Protein 1JVB (pdb70)

Secondary structure (DSSP, 8-state):
-EEEE-SBTB--EEE--PPP---TT-EEEEEEEEEE-GGGT---SEETTEETTTTT---S-EE---EEEEEEEEE-TT--S--TT-EEE---EE--SSSHHHHTT-GGG-SS-EEBTTTB--SSBSEEEES-TT--B-SSS-HHHHGGGGTHHHHHHHHHHHTT--TT-EEEEETTTSTTT--HHHHHHHT--EEEEEESSHHHHHHHHHHT-SEEEETTTS-HHHHHHHHTTTS-EEEEEES---HHHHTTGGGGEEEEEEE---SS-------HHHHHHHT-EE----S--HHHHHH--TTTTTSS---EE--GGGHHHHHHHHHTT---SEEEE--

CATH classification: 3.90.180.10 (+1 more: 3.40.50.720)

B-factor: mean 32.71, std 9.78, range [16.87, 65.15]

Solvent-accessible surface area: 15271 Å² total

Foldseek 3Di:
DFFWLADQVDATHDDDDDQDDDAAQKFKFQFFKFWDDLQVLVSNQDRQNDRCCVRQVADDTAGAGQQTWGFTCDGHVNHDDDDGGFTGTFQQQAADQPDPCNVVQFGSVHPNTRGDRRRHHHDLDRMDMHNHPLGGTADQDHTHLRRVCSFLVLQLLQQLVVQVAALVFEEEEEQLQDPSNLVLLNCVLPHNHQYEYEDADPNSQVSSVVSPHNHYYHVNPDPVLVVLCVVVVNQFGQEYAYQAQAPVCLVPRVSRHGQQHEYEEYSDYDDRDDDPVVCVVRVYYYYYTHRGGSVSSVVSVCDSVVSGGGFEDEASVCSSVQSVCVVVVNDDHIYMHGD

Structure (mmCIF, N/CA/C/O backbone):
data_1JVB
#
_entry.id   1JVB
#
_cell.length_a   125.316
_cell.length_b   125.316
_cell.length_c   115.590
_cell.angle_alpha   90.00
_cell.angle_beta   90.00
_cell.angle_gamma   90.00
#
_symmetry.space_group_name_H-M   'I 41 2 2'
#
loop_
_entity.id
_entity.type
_entity.pdbx_description
1 polymer 'NAD(H)-DEPENDENT ALCOHOL DEHYDROGENASE'
2 non-polymer 'ZINC ION'
3 water water
#
loop_
_atom_site.group_PDB
_atom_site.id
_atom_site.type_symbol
_atom_site.label_atom_id
_atom_site.label_alt_id
_atom_site.label_comp_id
_atom_site.label_asym_id
_atom_site.label_entity_id
_atom_site.label_seq_id
_atom_site.pdbx_PDB_ins_code
_atom_site.Cartn_x
_atom_site.Cartn_y
_atom_site.Cartn_z
_atom_site.occupancy
_atom_site.B_iso_or_equiv
_atom_site.auth_seq_id
_atom_site.auth_comp_id
_atom_site.auth_asym_id
_atom_site.auth_atom_id
_atom_site.pdbx_PDB_model_num
ATOM 9 N N . ARG A 1 2 ? -39.562 -17.343 20.574 1.00 31.34 2 ARG A N 1
ATOM 10 C CA . ARG A 1 2 ? -39.888 -15.917 20.647 1.00 33.02 2 ARG A CA 1
ATOM 11 C C . ARG A 1 2 ? -38.973 -15.118 19.700 1.00 33.65 2 ARG A C 1
ATOM 12 O O . ARG A 1 2 ? -37.780 -15.429 19.586 1.00 33.15 2 ARG A O 1
ATOM 20 N N . ALA A 1 3 ? -39.518 -14.086 19.051 1.00 33.21 3 ALA A N 1
ATOM 21 C CA . ALA A 1 3 ? -38.755 -13.211 18.137 1.00 32.27 3 ALA A CA 1
ATOM 22 C C . ALA A 1 3 ? -39.424 -11.831 18.140 1.00 32.81 3 ALA A C 1
ATOM 23 O O . ALA A 1 3 ? -40.643 -11.753 18.008 1.00 34.35 3 ALA A O 1
ATOM 25 N N . VAL A 1 4 ? -38.645 -10.764 18.271 1.00 30.83 4 VAL A N 1
ATOM 26 C CA . VAL A 1 4 ? -39.199 -9.424 18.277 1.00 32.55 4 VAL A CA 1
ATOM 27 C C . VAL A 1 4 ? -38.886 -8.925 16.860 1.00 33.40 4 VAL A C 1
ATOM 28 O O . VAL A 1 4 ? -37.731 -8.915 16.421 1.00 30.60 4 VAL A O 1
ATOM 32 N N . ARG A 1 5 ? -39.937 -8.515 16.157 1.00 32.51 5 ARG A N 1
ATOM 33 C CA . ARG A 1 5 ? -39.802 -8.156 14.768 1.00 33.24 5 ARG A CA 1
ATOM 34 C C . ARG A 1 5 ? -40.475 -6.868 14.344 1.00 35.01 5 ARG A C 1
ATOM 35 O O . ARG A 1 5 ? -41.416 -6.389 14.993 1.00 33.09 5 ARG A O 1
ATOM 43 N N . LEU A 1 6 ? -39.978 -6.337 13.232 1.00 34.96 6 LEU A N 1
ATOM 44 C CA . LEU A 1 6 ? -40.566 -5.165 12.587 1.00 36.96 6 LEU A CA 1
ATOM 45 C C . LEU A 1 6 ? -41.700 -5.785 11.747 1.00 38.93 6 LEU A C 1
ATOM 46 O O . LEU A 1 6 ? -41.470 -6.601 10.837 1.00 38.59 6 LEU A O 1
ATOM 51 N N . VAL A 1 7 ? -42.935 -5.441 12.087 1.00 39.84 7 VAL A N 1
ATOM 52 C CA . VAL A 1 7 ? -44.083 -5.998 11.407 1.00 42.01 7 VAL A CA 1
ATOM 53 C C . VAL A 1 7 ? -44.759 -4.923 10.553 1.00 43.93 7 VAL A C 1
ATOM 54 O O . VAL A 1 7 ? -45.365 -5.224 9.522 1.00 43.38 7 VAL A O 1
ATOM 58 N N . GLU A 1 8 ? -44.655 -3.675 10.991 1.00 46.02 8 GLU A N 1
ATOM 59 C CA . GLU A 1 8 ? -45.248 -2.562 10.248 1.00 49.31 8 GLU A CA 1
ATOM 60 C C . GLU A 1 8 ? -44.513 -1.286 10.626 1.00 49.64 8 GLU A C 1
ATOM 61 O O . GLU A 1 8 ? -44.395 -0.973 11.805 1.00 50.02 8 GLU A O 1
ATOM 67 N N . ILE A 1 9 ? -43.984 -0.575 9.633 1.00 50.21 9 ILE A N 1
ATOM 68 C CA . ILE A 1 9 ? -43.269 0.678 9.898 1.00 52.02 9 ILE A CA 1
ATOM 69 C C . ILE A 1 9 ? -44.360 1.654 10.400 1.00 53.35 9 ILE A C 1
ATOM 70 O O . ILE A 1 9 ? -45.403 1.831 9.754 1.00 53.95 9 ILE A O 1
ATOM 75 N N . GLY A 1 10 ? -44.124 2.244 11.567 1.00 53.90 10 GLY A N 1
ATOM 76 C CA . GLY A 1 10 ? -45.099 3.133 12.177 1.00 54.56 10 GLY A CA 1
ATOM 77 C C . GLY A 1 10 ? -45.663 2.505 13.450 1.00 54.35 10 GLY A C 1
ATOM 78 O O . GLY A 1 10 ? -46.420 3.137 14.211 1.00 54.93 10 GLY A O 1
ATOM 79 N N . LYS A 1 11 ? -45.310 1.248 13.693 1.00 52.67 11 LYS A N 1
ATOM 80 C CA . LYS A 1 11 ? -45.785 0.579 14.886 1.00 51.16 11 LYS A CA 1
ATOM 81 C C . LYS A 1 11 ? -44.577 0.127 15.707 1.00 50.10 11 LYS A C 1
ATOM 82 O O . LYS A 1 11 ? -43.432 0.125 15.224 1.00 50.80 11 LYS A O 1
ATOM 84 N N . PRO A 1 12 ? -44.792 -0.203 16.981 1.00 48.18 12 PRO A N 1
ATOM 85 C CA . PRO A 1 12 ? -43.572 -0.633 17.675 1.00 45.71 12 PRO A CA 1
ATOM 86 C C . PRO A 1 12 ? -43.231 -2.070 17.230 1.00 42.79 12 PRO A C 1
ATOM 87 O O . PRO A 1 12 ? -44.022 -2.698 16.514 1.00 41.60 12 PRO A O 1
ATOM 91 N N . LEU A 1 13 ? -42.058 -2.569 17.622 1.00 40.13 13 LEU A N 1
ATOM 92 C CA . LEU A 1 13 ? -41.658 -3.938 17.281 1.00 38.46 13 LEU A CA 1
ATOM 93 C C . LEU A 1 13 ? -42.643 -4.898 17.949 1.00 39.20 13 LEU A C 1
ATOM 94 O O . LEU A 1 13 ? -43.125 -4.632 19.053 1.00 38.66 13 LEU A O 1
ATOM 99 N N . SER A 1 14 ? -42.935 -6.004 17.279 1.00 38.45 14 SER A N 1
ATOM 100 C CA . SER A 1 14 ? -43.870 -6.996 17.777 1.00 40.48 14 SER A CA 1
ATOM 101 C C . SER A 1 14 ? -43.256 -8.355 18.126 1.00 40.94 14 SER A C 1
ATOM 102 O O . SER A 1 14 ? -42.499 -8.954 17.333 1.00 40.09 14 SER A O 1
ATOM 105 N N . LEU A 1 15 ? -43.625 -8.856 19.300 1.00 41.27 15 LEU A N 1
ATOM 106 C CA . LEU A 1 15 ? -43.161 -10.162 19.770 1.00 41.47 15 LEU A CA 1
ATOM 107 C C . LEU A 1 15 ? -44.022 -11.216 19.087 1.00 42.12 15 LEU A C 1
ATOM 108 O O . LEU A 1 15 ? -45.250 -11.143 19.151 1.00 42.66 15 LEU A O 1
ATOM 113 N N . GLN A 1 16 ? -43.396 -12.174 18.410 1.00 40.62 16 GLN A N 1
ATOM 114 C CA . GLN A 1 16 ? -44.119 -13.230 17.723 1.00 40.01 16 GLN A CA 1
ATOM 115 C C . GLN A 1 16 ? -43.555 -14.574 18.195 1.00 40.45 16 GLN A C 1
ATOM 116 O O . GLN A 1 16 ? -42.462 -14.633 18.752 1.00 39.61 16 GLN A O 1
ATOM 122 N N . GLU A 1 17 ? -44.312 -15.637 17.963 1.00 39.81 17 GLU A N 1
ATOM 123 C CA . GLU A 1 17 ? -43.905 -16.989 18.302 1.00 40.36 17 GLU A CA 1
ATOM 124 C C . GLU A 1 17 ? -43.777 -17.628 16.936 1.00 39.80 17 GLU A C 1
ATOM 125 O O . GLU A 1 17 ? -44.776 -17.816 16.254 1.00 40.41 17 GLU A O 1
ATOM 131 N N . ILE A 1 18 ? -42.553 -17.944 16.518 1.00 38.00 18 ILE A N 1
ATOM 132 C CA . ILE A 1 18 ? -42.341 -18.532 15.211 1.00 36.03 18 ILE A CA 1
ATOM 133 C C . ILE A 1 18 ? -41.487 -19.791 15.261 1.00 35.83 18 ILE A C 1
ATOM 134 O O . ILE A 1 18 ? -40.876 -20.098 16.271 1.00 35.67 18 ILE A O 1
ATOM 139 N N . GLY A 1 19 ? -41.434 -20.514 14.162 1.00 35.04 19 GLY A N 1
ATOM 140 C CA . GLY A 1 19 ? -40.657 -21.744 14.158 1.00 36.11 19 GLY A CA 1
ATOM 141 C C . GLY A 1 19 ? -39.148 -21.539 14.243 1.00 35.69 19 GLY A C 1
ATOM 142 O O . GLY A 1 19 ? -38.620 -20.486 13.846 1.00 35.16 19 GLY A O 1
ATOM 143 N N . VAL A 1 20 ? -38.450 -22.531 14.785 1.00 34.65 20 VAL A N 1
ATOM 144 C CA . VAL A 1 20 ? -36.999 -22.448 14.873 1.00 33.25 20 VAL A CA 1
ATOM 145 C C . VAL A 1 20 ? -36.485 -22.963 13.525 1.00 32.29 20 VAL A C 1
ATOM 146 O O . VAL A 1 20 ? -36.856 -24.033 13.071 1.00 30.32 20 VAL A O 1
ATOM 150 N N . PRO A 1 21 ? -35.654 -22.169 12.838 1.00 31.35 21 PRO A N 1
ATOM 151 C CA . PRO A 1 21 ? -35.113 -22.599 11.552 1.00 31.35 21 PRO A CA 1
ATOM 152 C C . PRO A 1 21 ? -34.207 -23.828 11.715 1.00 31.08 21 PRO A C 1
ATOM 153 O O . PRO A 1 21 ? -33.608 -24.021 12.774 1.00 30.63 21 PRO A O 1
ATOM 157 N N . LYS A 1 22 ? -34.102 -24.623 10.661 1.00 29.51 22 LYS A N 1
ATOM 158 C CA . LYS A 1 22 ? -33.242 -25.804 10.649 1.00 30.91 22 LYS A CA 1
ATOM 159 C C . LYS A 1 22 ? -32.092 -25.493 9.694 1.00 28.24 22 LYS A C 1
ATOM 160 O O . LYS A 1 22 ? -32.318 -25.351 8.485 1.00 26.81 22 LYS A O 1
ATOM 166 N N . PRO A 1 23 ? -30.848 -25.446 10.203 1.00 25.08 23 PRO A N 1
ATOM 167 C CA . PRO A 1 23 ? -29.751 -25.120 9.283 1.00 23.72 23 PRO A CA 1
ATOM 168 C C . PRO A 1 23 ? -29.395 -26.196 8.296 1.00 25.50 23 PRO A C 1
ATOM 169 O O . PRO A 1 23 ? -29.434 -27.372 8.613 1.00 24.84 23 PRO A O 1
ATOM 173 N N . LYS A 1 24 ? -29.051 -25.814 7.081 1.00 24.67 24 LYS A N 1
ATOM 174 C CA . LYS A 1 24 ? -28.632 -26.790 6.081 1.00 27.55 24 LYS A CA 1
ATOM 175 C C . LYS A 1 24 ? -27.306 -26.329 5.446 1.00 26.07 24 LYS A C 1
ATOM 176 O O . LYS A 1 24 ? -26.967 -25.140 5.488 1.00 23.80 24 LYS A O 1
ATOM 182 N N . GLY A 1 25 ? -26.536 -27.263 4.905 1.00 25.39 25 GLY A N 1
ATOM 183 C CA . GLY A 1 25 ? -25.291 -26.887 4.231 1.00 23.09 25 GLY A CA 1
ATOM 184 C C . GLY A 1 25 ? -24.311 -26.197 5.137 1.00 23.47 25 GLY A C 1
ATOM 185 O O . GLY A 1 25 ? -23.977 -26.733 6.202 1.00 20.34 25 GLY A O 1
ATOM 186 N N . PRO A 1 26 ? -23.837 -24.978 4.769 1.00 21.06 26 PRO A N 1
ATOM 187 C CA . PRO A 1 26 ? -22.876 -24.264 5.608 1.00 21.96 26 PRO A CA 1
ATOM 188 C C . PRO A 1 26 ? -23.521 -23.392 6.706 1.00 21.50 26 PRO A C 1
ATOM 189 O O . PRO A 1 26 ? -22.810 -22.694 7.445 1.00 21.81 26 PRO A O 1
ATOM 193 N N . GLN A 1 27 ? -24.841 -23.407 6.796 1.00 20.97 27 GLN A N 1
ATOM 194 C CA . GLN A 1 27 ? -25.503 -22.599 7.812 1.00 21.17 27 GLN A CA 1
ATOM 195 C C . GLN A 1 27 ? -25.275 -23.101 9.228 1.00 21.43 27 GLN A C 1
ATOM 196 O O . GLN A 1 27 ? -25.033 -24.301 9.453 1.00 21.61 27 GLN A O 1
ATOM 202 N N . VAL A 1 28 ? -25.387 -22.176 10.187 1.00 20.80 28 VAL A N 1
ATOM 203 C CA . VAL A 1 28 ? -25.247 -22.523 11.602 1.00 19.36 28 VAL A CA 1
ATOM 204 C C . VAL A 1 28 ? -26.438 -21.907 12.354 1.00 21.17 28 VAL A C 1
ATOM 205 O O . VAL A 1 28 ? -26.825 -20.764 12.090 1.00 21.47 28 VAL A O 1
ATOM 209 N N . LEU A 1 29 ? -27.034 -22.676 13.273 1.00 19.98 29 LEU A N 1
ATOM 210 C CA . LEU A 1 29 ? -28.120 -22.136 14.118 1.00 19.87 29 LEU A CA 1
ATOM 211 C C . LEU A 1 29 ? -27.476 -21.782 15.450 1.00 19.05 29 LEU A C 1
ATOM 212 O O . LEU A 1 29 ? -26.824 -22.632 16.099 1.00 20.14 29 LEU A O 1
ATOM 217 N N . ILE A 1 30 ? -27.627 -20.536 15.868 1.00 19.09 30 ILE A N 1
ATOM 218 C CA . ILE A 1 30 ? -27.083 -20.060 17.097 1.00 19.77 30 ILE A CA 1
ATOM 219 C C . ILE A 1 30 ? -28.175 -19.796 18.126 1.00 21.10 30 ILE A C 1
ATOM 220 O O . ILE A 1 30 ? -29.221 -19.195 17.817 1.00 21.24 30 ILE A O 1
ATOM 225 N N . LYS A 1 31 ? -27.906 -20.225 19.352 1.00 20.99 31 LYS A N 1
ATOM 226 C CA . LYS A 1 31 ? -28.806 -19.949 20.475 1.00 22.52 31 LYS A CA 1
ATOM 227 C C . LYS A 1 31 ? -28.259 -18.626 21.025 1.00 21.44 31 LYS A C 1
ATOM 228 O O . LYS A 1 31 ? -27.160 -18.556 21.603 1.00 22.63 31 LYS A O 1
ATOM 234 N N . VAL A 1 32 ? -29.040 -17.575 20.840 1.00 20.43 32 VAL A N 1
ATOM 235 C CA . VAL A 1 32 ? -28.622 -16.249 21.228 1.00 22.23 32 VAL A CA 1
ATOM 236 C C . VAL A 1 32 ? -28.361 -16.041 22.706 1.00 24.37 32 VAL A C 1
ATOM 237 O O . VAL A 1 32 ? -29.222 -16.333 23.536 1.00 24.43 32 VAL A O 1
ATOM 241 N N . GLU A 1 33 ? -27.168 -15.550 23.043 1.00 24.11 33 GLU A N 1
ATOM 242 C CA . GLU A 1 33 ? -26.870 -15.257 24.425 1.00 25.59 33 GLU A CA 1
ATOM 243 C C . GLU A 1 33 ? -26.721 -13.755 24.632 1.00 26.34 33 GLU A C 1
ATOM 244 O O . GLU A 1 33 ? -26.645 -13.272 25.765 1.00 26.82 33 GLU A O 1
ATOM 250 N N . ALA A 1 34 ? -26.613 -13.003 23.543 1.00 26.04 34 ALA A N 1
ATOM 251 C CA . ALA A 1 34 ? -26.490 -11.555 23.675 1.00 25.58 34 ALA A CA 1
ATOM 252 C C . ALA A 1 34 ? -26.859 -10.950 22.349 1.00 26.18 34 ALA A C 1
ATOM 253 O O . ALA A 1 34 ? -26.378 -11.413 21.295 1.00 24.63 34 ALA A O 1
ATOM 255 N N . ALA A 1 35 ? -27.770 -9.987 22.389 1.00 25.05 35 ALA A N 1
ATOM 256 C CA . ALA A 1 35 ? -28.224 -9.289 21.206 1.00 25.01 35 ALA A CA 1
ATOM 257 C C . ALA A 1 35 ? -28.072 -7.813 21.511 1.00 27.59 35 ALA A C 1
ATOM 258 O O . ALA A 1 35 ? -28.884 -7.210 22.257 1.00 27.33 35 ALA A O 1
ATOM 260 N N . GLY A 1 36 ? -27.009 -7.213 20.961 1.00 24.58 36 GLY A N 1
ATOM 261 C CA . GLY A 1 36 ? -26.782 -5.801 21.205 1.00 26.77 36 GLY A CA 1
ATOM 262 C C . GLY A 1 36 ? -27.835 -4.924 20.544 1.00 26.91 36 GLY A C 1
ATOM 263 O O . GLY A 1 36 ? -28.423 -5.263 19.486 1.00 26.51 36 GLY A O 1
ATOM 264 N N . VAL A 1 37 ? -28.101 -3.772 21.169 1.00 26.92 37 VAL A N 1
ATOM 265 C CA . VAL A 1 37 ? -29.051 -2.789 20.619 1.00 27.80 37 VAL A CA 1
ATOM 266 C C . VAL A 1 37 ? -28.276 -1.448 20.415 1.00 27.25 37 VAL A C 1
ATOM 267 O O . VAL A 1 37 ? -27.656 -0.972 21.338 1.00 27.74 37 VAL A O 1
ATOM 271 N N . CYS A 1 38 ? -28.247 -0.867 19.210 1.00 27.54 38 CYS A N 1
ATOM 272 C CA . CYS A 1 38 ? -27.539 0.424 19.019 1.00 28.10 38 CYS A CA 1
ATOM 273 C C . CYS A 1 38 ? -28.418 1.462 18.299 1.00 28.36 38 CYS A C 1
ATOM 274 O O . CYS A 1 38 ? -29.551 1.168 17.956 1.00 28.98 38 CYS A O 1
ATOM 277 N N . HIS A 1 39 ? -27.918 2.683 18.126 1.00 30.31 39 HIS A N 1
ATOM 278 C CA . HIS A 1 39 ? -28.708 3.747 17.485 1.00 33.77 39 HIS A CA 1
ATOM 279 C C . HIS A 1 39 ? -29.242 3.335 16.107 1.00 32.97 39 HIS A C 1
ATOM 280 O O . HIS A 1 39 ? -30.279 3.825 15.642 1.00 34.10 39 HIS A O 1
ATOM 287 N N . SER A 1 40 ? -28.553 2.407 15.445 1.00 32.11 40 SER A N 1
ATOM 288 C CA . SER A 1 40 ? -29.046 1.952 14.144 1.00 30.89 40 SER A CA 1
ATOM 289 C C . SER A 1 40 ? -30.425 1.333 14.321 1.00 31.02 40 SER A C 1
ATOM 290 O O . SER A 1 40 ? -31.241 1.333 13.387 1.00 29.62 40 SER A O 1
ATOM 293 N N . ASP A 1 41 ? -30.727 0.785 15.503 1.00 28.95 41 ASP A N 1
ATOM 294 C CA . ASP A 1 41 ? -32.035 0.194 15.624 1.00 28.02 41 ASP A CA 1
ATOM 295 C C . ASP A 1 41 ? -33.168 1.197 15.784 1.00 28.63 41 ASP A C 1
ATOM 296 O O . ASP A 1 41 ? -34.336 0.862 15.556 1.00 26.59 41 ASP A O 1
ATOM 301 N N . VAL A 1 42 ? -32.823 2.405 16.188 1.00 30.12 42 VAL A N 1
ATOM 302 C CA . VAL A 1 42 ? -33.851 3.456 16.288 1.00 32.51 42 VAL A CA 1
ATOM 303 C C . VAL A 1 42 ? -34.376 3.636 14.840 1.00 33.53 42 VAL A C 1
ATOM 304 O O . VAL A 1 42 ? -35.574 3.712 14.604 1.00 34.24 42 VAL A O 1
ATOM 308 N N . HIS A 1 43 ? -33.471 3.658 13.871 1.00 35.36 43 HIS A N 1
ATOM 309 C CA . HIS A 1 43 ? -33.882 3.778 12.447 1.00 38.23 43 HIS A CA 1
ATOM 310 C C . HIS A 1 43 ? -34.498 2.500 11.843 1.00 39.16 43 HIS A C 1
ATOM 311 O O . HIS A 1 43 ? -35.437 2.566 11.020 1.00 38.87 43 HIS A O 1
ATOM 328 N N . ARG A 1 45 ? -36.418 0.543 13.285 1.00 40.47 45 ARG A N 1
ATOM 329 C CA . ARG A 1 45 ? -37.817 0.488 13.716 1.00 41.32 45 ARG A CA 1
ATOM 330 C C . ARG A 1 45 ? -38.695 1.281 12.751 1.00 43.30 45 ARG A C 1
ATOM 331 O O . ARG A 1 45 ? -39.899 1.018 12.617 1.00 41.48 45 ARG A O 1
ATOM 339 N N . GLN A 1 46 ? -38.050 2.247 12.085 1.00 45.01 46 GLN A N 1
ATOM 340 C CA . GLN A 1 46 ? -38.677 3.100 11.078 1.00 46.80 46 GLN A CA 1
ATOM 341 C C . GLN A 1 46 ? -38.464 2.516 9.653 1.00 47.12 46 GLN A C 1
ATOM 342 O O . GLN A 1 46 ? -38.843 3.145 8.658 1.00 47.48 46 GLN A O 1
ATOM 353 N N . GLY A 1 47 ? -37.869 1.317 9.559 1.00 46.26 47 GLY A N 1
ATOM 354 C CA . GLY A 1 47 ? -37.620 0.668 8.263 1.00 44.15 47 GLY A CA 1
ATOM 355 C C . GLY A 1 47 ? -36.510 1.275 7.387 1.00 42.54 47 GLY A C 1
ATOM 356 O O . GLY A 1 47 ? -36.499 1.120 6.151 1.00 40.61 47 GLY A O 1
ATOM 357 N N . ARG A 1 48 ? -35.564 1.943 8.039 1.00 40.59 48 ARG A N 1
ATOM 358 C CA . ARG A 1 48 ? -34.451 2.604 7.369 1.00 40.65 48 ARG A CA 1
ATOM 359 C C . ARG A 1 48 ? -33.076 2.196 7.879 1.00 40.46 48 ARG A C 1
ATOM 360 O O . ARG A 1 48 ? -32.900 1.874 9.064 1.00 38.99 48 ARG A O 1
ATOM 363 N N . PHE A 1 49 ? -32.107 2.169 6.975 1.00 39.65 49 PHE A N 1
ATOM 364 C CA . PHE A 1 49 ? -30.711 1.936 7.368 1.00 39.84 49 PHE A CA 1
ATOM 365 C C . PHE A 1 49 ? -30.025 3.099 6.653 1.00 39.24 49 PHE A C 1
ATOM 366 O O . PHE A 1 49 ? -29.898 3.066 5.432 1.00 38.22 49 PHE A O 1
ATOM 374 N N . GLY A 1 50 ? -29.551 4.109 7.376 1.00 40.47 50 GLY A N 1
ATOM 375 C CA . GLY A 1 50 ? -28.986 5.252 6.665 1.00 43.10 50 GLY A CA 1
ATOM 376 C C . GLY A 1 50 ? -30.210 5.880 5.964 1.00 45.47 50 GLY A C 1
ATOM 377 O O . GLY A 1 50 ? -31.290 5.947 6.556 1.00 44.96 50 GLY A O 1
ATOM 378 N N . ASN A 1 51 ? -30.080 6.349 4.727 1.00 47.81 51 ASN A N 1
ATOM 379 C CA . ASN A 1 51 ? -31.270 6.915 4.055 1.00 50.04 51 ASN A CA 1
ATOM 380 C C . ASN A 1 51 ? -32.069 5.821 3.304 1.00 48.65 51 ASN A C 1
ATOM 381 O O . ASN A 1 51 ? -33.215 6.042 2.863 1.00 48.80 51 ASN A O 1
ATOM 386 N N . LEU A 1 52 ? -31.454 4.637 3.207 1.00 46.91 52 LEU A N 1
ATOM 387 C CA . LEU A 1 52 ? -32.045 3.452 2.574 1.00 44.41 52 LEU A CA 1
ATOM 388 C C . LEU A 1 52 ? -33.313 2.939 3.272 1.00 42.82 52 LEU A C 1
ATOM 389 O O . LEU A 1 52 ? -33.384 2.803 4.514 1.00 40.99 52 LEU A O 1
ATOM 394 N N . ARG A 1 53 ? -34.306 2.611 2.464 1.00 39.52 53 ARG A N 1
ATOM 395 C CA . ARG A 1 53 ? -35.533 2.028 2.997 1.00 38.15 53 ARG A CA 1
ATOM 396 C C . ARG A 1 53 ? -35.284 0.506 2.913 1.00 36.78 53 ARG A C 1
ATOM 397 O O . ARG A 1 53 ? -34.972 -0.003 1.840 1.00 35.71 53 ARG A O 1
ATOM 405 N N . ILE A 1 54 ? -35.413 -0.243 4.003 1.00 36.01 54 ILE A N 1
ATOM 406 C CA . ILE A 1 54 ? -35.113 -1.682 3.893 1.00 35.67 54 ILE A CA 1
ATOM 407 C C . ILE A 1 54 ? -36.078 -2.457 3.034 1.00 35.48 54 ILE A C 1
ATOM 408 O O . ILE A 1 54 ? -35.747 -3.536 2.543 1.00 35.55 54 ILE A O 1
ATOM 413 N N . VAL A 1 55 ? -37.284 -1.932 2.877 1.00 33.39 55 VAL A N 1
ATOM 414 C CA . VAL A 1 55 ? -38.222 -2.598 2.020 1.00 33.65 55 VAL A CA 1
ATOM 415 C C . VAL A 1 55 ? -37.954 -2.196 0.562 1.00 33.85 55 VAL A C 1
ATOM 416 O O . VAL A 1 55 ? -37.561 -3.038 -0.243 1.00 31.98 55 VAL A O 1
ATOM 420 N N . GLU A 1 56 ? -38.117 -0.910 0.237 1.00 33.85 56 GLU A N 1
ATOM 421 C CA . GLU A 1 56 ? -37.931 -0.434 -1.147 1.00 35.77 56 GLU A CA 1
ATOM 422 C C . GLU A 1 56 ? -36.560 -0.624 -1.760 1.00 35.84 56 GLU A C 1
ATOM 423 O O . GLU A 1 56 ? -36.449 -1.024 -2.927 1.00 34.08 56 GLU A O 1
ATOM 429 N N . ASP A 1 57 ? -35.528 -0.281 -0.976 1.00 34.32 57 ASP A N 1
ATOM 430 C CA . ASP A 1 57 ? -34.156 -0.315 -1.481 1.00 35.49 57 ASP A CA 1
ATOM 431 C C . ASP A 1 57 ? -33.382 -1.629 -1.252 1.00 36.74 57 ASP A C 1
ATOM 432 O O . ASP A 1 57 ? -32.584 -2.034 -2.108 1.00 36.98 57 ASP A O 1
ATOM 437 N N . LEU A 1 58 ? -33.640 -2.300 -0.130 1.00 36.19 58 LEU A N 1
ATOM 438 C CA . LEU A 1 58 ? -32.979 -3.572 0.168 1.00 37.90 58 LEU A CA 1
ATOM 439 C C . LEU A 1 58 ? -33.818 -4.839 -0.154 1.00 39.23 58 LEU A C 1
ATOM 440 O O . LEU A 1 58 ? -33.315 -5.958 -0.062 1.00 41.88 58 LEU A O 1
ATOM 445 N N . GLY A 1 59 ? -35.072 -4.677 -0.560 1.00 39.40 59 GLY A N 1
ATOM 446 C CA . GLY A 1 59 ? -35.878 -5.836 -0.933 1.00 39.53 59 GLY A CA 1
ATOM 447 C C . GLY A 1 59 ? -36.522 -6.634 0.196 1.00 40.30 59 GLY A C 1
ATOM 448 O O . GLY A 1 59 ? -37.018 -7.738 -0.018 1.00 40.65 59 GLY A O 1
ATOM 449 N N . VAL A 1 60 ? -36.525 -6.082 1.399 1.00 39.37 60 VAL A N 1
ATOM 450 C CA . VAL A 1 60 ? -37.133 -6.779 2.517 1.00 39.83 60 VAL A CA 1
ATOM 451 C C . VAL A 1 60 ? -38.637 -6.953 2.386 1.00 40.15 60 VAL A C 1
ATOM 452 O O . VAL A 1 60 ? -39.358 -6.006 2.046 1.00 39.35 60 VAL A O 1
ATOM 456 N N . LYS A 1 61 ? -39.081 -8.169 2.677 1.00 39.54 61 LYS A N 1
ATOM 457 C CA . LYS A 1 61 ? -40.496 -8.508 2.723 1.00 41.47 61 LYS A CA 1
ATOM 458 C C . LYS A 1 61 ? -40.766 -8.668 4.232 1.00 40.25 61 LYS A C 1
ATOM 459 O O . LYS A 1 61 ? -40.290 -9.632 4.851 1.00 38.89 61 LYS A O 1
ATOM 465 N N . LEU A 1 62 ? -41.494 -7.723 4.826 1.00 38.95 62 LEU A N 1
ATOM 466 C CA . LEU A 1 62 ? -41.810 -7.763 6.249 1.00 38.98 62 LEU A CA 1
ATOM 467 C C . LEU A 1 62 ? -42.654 -9.011 6.556 1.00 39.47 62 LEU A C 1
ATOM 468 O O . LEU A 1 62 ? -43.354 -9.536 5.671 1.00 40.09 62 LEU A O 1
ATOM 473 N N . PRO A 1 63 ? -42.592 -9.525 7.791 1.00 37.42 63 PRO A N 1
ATOM 474 C CA . PRO A 1 63 ? -41.805 -9.066 8.939 1.00 36.52 63 PRO A CA 1
ATOM 475 C C . PRO A 1 63 ? -40.328 -9.510 8.919 1.00 35.87 63 PRO A C 1
ATOM 476 O O . PRO A 1 63 ? -39.969 -10.498 8.263 1.00 33.38 63 PRO A O 1
ATOM 480 N N . VAL A 1 64 ? -39.477 -8.745 9.602 1.00 35.57 64 VAL A N 1
ATOM 481 C CA . VAL A 1 64 ? -38.066 -9.111 9.725 1.00 33.96 64 VAL A CA 1
ATOM 482 C C . VAL A 1 64 ? -37.637 -8.965 11.192 1.00 31.64 64 VAL A C 1
ATOM 483 O O . VAL A 1 64 ? -37.986 -7.989 11.867 1.00 31.84 64 VAL A O 1
ATOM 487 N N . THR A 1 65 ? -36.912 -9.961 11.706 1.00 28.65 65 THR A N 1
ATOM 488 C CA . THR A 1 65 ? -36.430 -9.921 13.082 1.00 25.64 65 THR A CA 1
ATOM 489 C C . THR A 1 65 ? -35.190 -9.066 13.127 1.00 26.95 65 THR A C 1
ATOM 490 O O . THR A 1 65 ? -34.256 -9.324 12.375 1.00 26.80 65 THR A O 1
ATOM 494 N N . LEU A 1 66 ? -35.128 -8.074 14.015 1.00 25.17 66 LEU A N 1
ATOM 495 C CA . LEU A 1 66 ? -33.955 -7.217 14.152 1.00 27.23 66 LEU A CA 1
ATOM 496 C C . LEU A 1 66 ? -32.810 -7.860 14.951 1.00 26.42 66 LEU A C 1
ATOM 497 O O . LEU A 1 66 ? -32.933 -8.976 15.414 1.00 26.86 66 LEU A O 1
ATOM 502 N N . GLY A 1 67 ? -31.710 -7.132 15.110 1.00 25.81 67 GLY A N 1
ATOM 503 C CA . GLY A 1 67 ? -30.593 -7.604 15.924 1.00 26.22 67 GLY A CA 1
ATOM 504 C C . GLY A 1 67 ? -29.381 -7.993 15.074 1.00 26.55 67 GLY A C 1
ATOM 505 O O . GLY A 1 67 ? -29.230 -9.150 14.678 1.00 26.55 67 GLY A O 1
ATOM 506 N N . HIS A 1 68 ? -28.529 -7.006 14.825 1.00 25.11 68 HIS A N 1
ATOM 507 C CA . HIS A 1 68 ? -27.322 -7.207 14.044 1.00 26.87 68 HIS A CA 1
ATOM 508 C C . HIS A 1 68 ? -26.072 -7.329 14.908 1.00 27.06 68 HIS A C 1
ATOM 509 O O . HIS A 1 68 ? -24.996 -7.431 14.352 1.00 27.74 68 HIS A O 1
ATOM 516 N N . GLU A 1 69 ? -26.191 -7.330 16.245 1.00 23.72 69 GLU A N 1
ATOM 517 C CA . GLU A 1 69 ? -25.045 -7.431 17.142 1.00 24.10 69 GLU A CA 1
ATOM 518 C C . GLU A 1 69 ? -25.259 -8.769 17.883 1.00 26.55 69 GLU A C 1
ATOM 519 O O . GLU A 1 69 ? -25.980 -8.830 18.897 1.00 26.26 69 GLU A O 1
ATOM 525 N N . ILE A 1 70 ? -24.605 -9.807 17.363 1.00 25.05 70 ILE A N 1
ATOM 526 C CA . ILE A 1 70 ? -24.829 -11.205 17.765 1.00 24.50 70 ILE A CA 1
ATOM 527 C C . ILE A 1 70 ? -23.744 -12.050 18.394 1.00 24.87 70 ILE A C 1
ATOM 528 O O . ILE A 1 70 ? -22.645 -12.152 17.825 1.00 22.75 70 ILE A O 1
ATOM 533 N N . ALA A 1 71 ? -24.025 -12.699 19.537 1.00 21.63 71 ALA A N 1
ATOM 534 C CA . ALA A 1 71 ? -23.053 -13.657 20.072 1.00 20.09 71 ALA A CA 1
ATOM 535 C C . ALA A 1 71 ? -23.920 -14.731 20.734 1.00 22.74 71 ALA A C 1
ATOM 536 O O . ALA A 1 71 ? -25.048 -14.441 21.206 1.00 23.10 71 ALA A O 1
ATOM 538 N N . GLY A 1 72 ? -23.432 -15.964 20.724 1.00 22.49 72 GLY A N 1
ATOM 539 C CA . GLY A 1 72 ? -24.205 -17.029 21.349 1.00 22.04 72 GLY A CA 1
ATOM 540 C C . GLY A 1 72 ? -23.554 -18.370 21.135 1.00 22.69 72 GLY A C 1
ATOM 541 O O . GLY A 1 72 ? -22.438 -18.452 20.606 1.00 22.02 72 GLY A O 1
ATOM 542 N N . LYS A 1 73 ? -24.279 -19.424 21.493 1.00 22.61 73 LYS A N 1
ATOM 543 C CA . LYS A 1 73 ? -23.742 -20.768 21.439 1.00 24.63 73 LYS A CA 1
ATOM 544 C C . LYS A 1 73 ? -24.264 -21.525 20.270 1.00 22.64 73 LYS A C 1
ATOM 545 O O . LYS A 1 73 ? -25.458 -21.457 19.964 1.00 22.38 73 LYS A O 1
ATOM 551 N N . ILE A 1 74 ? -23.399 -22.306 19.625 1.00 20.87 74 ILE A N 1
ATOM 552 C CA . ILE A 1 74 ? -23.864 -23.076 18.492 1.00 20.41 74 ILE A CA 1
ATOM 553 C C . ILE A 1 74 ? -24.883 -24.147 18.941 1.00 22.96 74 ILE A C 1
ATOM 554 O O . ILE A 1 74 ? -24.567 -25.000 19.758 1.00 23.24 74 ILE A O 1
ATOM 559 N N . GLU A 1 75 ? -26.067 -24.097 18.343 1.00 21.48 75 GLU A N 1
ATOM 560 C CA . GLU A 1 75 ? -27.148 -25.037 18.679 1.00 23.59 75 GLU A CA 1
ATOM 561 C C . GLU A 1 75 ? -27.192 -26.234 17.729 1.00 23.88 75 GLU A C 1
ATOM 562 O O . GLU A 1 75 ? -27.416 -27.371 18.160 1.00 24.19 75 GLU A O 1
ATOM 568 N N . GLU A 1 76 ? -27.042 -25.977 16.435 1.00 21.37 76 GLU A N 1
ATOM 569 C CA . GLU A 1 76 ? -27.060 -26.995 15.416 1.00 22.47 76 GLU A CA 1
ATOM 570 C C . GLU A 1 76 ? -26.254 -26.492 14.217 1.00 23.60 76 GLU A C 1
ATOM 571 O O . GLU A 1 76 ? -26.177 -25.282 14.021 1.00 21.14 76 GLU A O 1
ATOM 577 N N . VAL A 1 77 ? -25.707 -27.406 13.417 1.00 21.59 77 VAL A N 1
ATOM 578 C CA . VAL A 1 77 ? -24.912 -27.039 12.234 1.00 22.56 77 VAL A CA 1
ATOM 579 C C . VAL A 1 77 ? -25.388 -27.787 11.019 1.00 23.81 77 VAL A C 1
ATOM 580 O O . VAL A 1 77 ? -25.909 -28.921 11.111 1.00 24.67 77 VAL A O 1
ATOM 584 N N . GLY A 1 78 ? -25.282 -27.134 9.873 1.00 22.29 78 GLY A N 1
ATOM 585 C CA . GLY A 1 78 ? -25.633 -27.808 8.648 1.00 21.32 78 GLY A CA 1
ATOM 586 C C . GLY A 1 78 ? -24.549 -28.851 8.307 1.00 21.47 78 GLY A C 1
ATOM 587 O O . GLY A 1 78 ? -23.441 -28.845 8.876 1.00 21.28 78 GLY A O 1
ATOM 588 N N . ASP A 1 79 ? -24.851 -29.771 7.391 1.00 23.46 79 ASP A N 1
ATOM 589 C CA . ASP A 1 79 ? -23.855 -30.805 7.043 1.00 24.47 79 ASP A CA 1
ATOM 590 C C . ASP A 1 79 ? -22.567 -30.382 6.328 1.00 26.19 79 ASP A C 1
ATOM 591 O O . ASP A 1 79 ? -21.652 -31.217 6.147 1.00 26.37 79 ASP A O 1
ATOM 596 N N . GLU A 1 80 ? -22.418 -29.100 5.960 1.00 24.15 80 GLU A N 1
ATOM 597 C CA . GLU A 1 80 ? -21.151 -28.707 5.329 1.00 24.10 80 GLU A CA 1
ATOM 598 C C . GLU A 1 80 ? -20.303 -27.873 6.281 1.00 23.81 80 GLU A C 1
ATOM 599 O O . GLU A 1 80 ? -19.224 -27.430 5.920 1.00 24.02 80 GLU A O 1
ATOM 605 N N . VAL A 1 81 ? -20.776 -27.646 7.501 1.00 21.31 81 VAL A N 1
ATOM 606 C CA . VAL A 1 81 ? -19.996 -26.860 8.455 1.00 21.88 81 VAL A CA 1
ATOM 607 C C . VAL A 1 81 ? -18.749 -27.622 8.915 1.00 25.96 81 VAL A C 1
ATOM 608 O O . VAL A 1 81 ? -18.823 -28.804 9.305 1.00 24.49 81 VAL A O 1
ATOM 612 N N . VAL A 1 82 ? -17.604 -26.931 8.891 1.00 25.13 82 VAL A N 1
ATOM 613 C CA . VAL A 1 82 ? -16.345 -27.511 9.308 1.00 26.11 82 VAL A CA 1
ATOM 614 C C . VAL A 1 82 ? -15.690 -26.533 10.311 1.00 25.66 82 VAL A C 1
ATOM 615 O O . VAL A 1 82 ? -15.792 -25.319 10.143 1.00 26.83 82 VAL A O 1
ATOM 619 N N . GLY A 1 83 ? -15.071 -27.074 11.347 1.00 24.60 83 GLY A N 1
ATOM 620 C CA . GLY A 1 83 ? -14.268 -26.281 12.262 1.00 24.13 83 GLY A CA 1
ATOM 621 C C . GLY A 1 83 ? -14.983 -25.722 13.469 1.00 24.30 83 GLY A C 1
ATOM 622 O O . GLY A 1 83 ? -14.403 -24.920 14.187 1.00 24.30 83 GLY A O 1
ATOM 623 N N . TYR A 1 84 ? -16.249 -26.101 13.649 1.00 23.71 84 TYR A N 1
ATOM 624 C CA . TYR A 1 84 ? -17.032 -25.630 14.787 1.00 23.67 84 TYR A CA 1
ATOM 625 C C . TYR A 1 84 ? -17.896 -26.802 15.266 1.00 25.32 84 TYR A C 1
ATOM 626 O O . TYR A 1 84 ? -18.342 -27.652 14.448 1.00 27.37 84 TYR A O 1
ATOM 635 N N . SER A 1 85 ? -18.240 -26.750 16.545 1.00 25.83 85 SER A N 1
ATOM 636 C CA . SER A 1 85 ? -19.061 -27.802 17.152 1.00 26.56 85 SER A CA 1
ATOM 637 C C . SER A 1 85 ? -20.220 -27.249 17.953 1.00 24.89 85 SER A C 1
ATOM 638 O O . SER A 1 85 ? -20.189 -26.098 18.431 1.00 22.88 85 SER A O 1
ATOM 641 N N . LYS A 1 86 ? -21.234 -28.084 18.149 1.00 24.41 86 LYS A N 1
ATOM 642 C CA . LYS A 1 86 ? -22.322 -27.665 19.018 1.00 24.96 86 LYS A CA 1
ATOM 643 C C . LYS A 1 86 ? -21.760 -27.249 20.355 1.00 23.51 86 LYS A C 1
ATOM 644 O O . LYS A 1 86 ? -20.816 -27.854 20.876 1.00 25.98 86 LYS A O 1
ATOM 650 N N . GLY A 1 87 ? -22.313 -26.199 20.938 1.00 23.39 87 GLY A N 1
ATOM 651 C CA . GLY A 1 87 ? -21.806 -25.728 22.216 1.00 24.33 87 GLY A CA 1
ATOM 652 C C . GLY A 1 87 ? -20.751 -24.635 22.135 1.00 25.93 87 GLY A C 1
ATOM 653 O O . GLY A 1 87 ? -20.518 -23.935 23.131 1.00 26.19 87 GLY A O 1
ATOM 654 N N . ASP A 1 88 ? -20.097 -24.467 20.983 1.00 23.53 88 ASP A N 1
ATOM 655 C CA . ASP A 1 88 ? -19.068 -23.413 20.884 1.00 24.59 88 ASP A CA 1
ATOM 656 C C . ASP A 1 88 ? -19.698 -22.015 21.056 1.00 23.73 88 ASP A C 1
ATOM 657 O O . ASP A 1 88 ? -20.748 -21.742 20.496 1.00 22.27 88 ASP A O 1
ATOM 662 N N . LEU A 1 89 ? -19.038 -21.140 21.787 1.00 22.88 89 LEU A N 1
ATOM 663 C CA . LEU A 1 89 ? -19.513 -19.772 21.995 1.00 24.44 89 LEU A CA 1
ATOM 664 C C . LEU A 1 89 ? -18.828 -18.957 20.883 1.00 23.82 89 LEU A C 1
ATOM 665 O O . LEU A 1 89 ? -17.595 -19.032 20.752 1.00 25.19 89 LEU A O 1
ATOM 670 N N . VAL A 1 90 ? -19.601 -18.206 20.123 1.00 23.76 90 VAL A N 1
ATOM 671 C CA . VAL A 1 90 ? -19.033 -17.409 19.015 1.00 22.79 90 VAL A CA 1
ATOM 672 C C . VAL A 1 90 ? -19.699 -16.050 18.897 1.00 23.47 90 VAL A C 1
ATOM 673 O O . VAL A 1 90 ? -20.819 -15.835 19.380 1.00 24.03 90 VAL A O 1
ATOM 677 N N . ALA A 1 91 ? -18.978 -15.116 18.255 1.00 22.66 91 ALA A N 1
ATOM 678 C CA . ALA A 1 91 ? -19.518 -13.816 17.858 1.00 21.37 91 ALA A CA 1
ATOM 679 C C . ALA A 1 91 ? -19.729 -13.971 16.333 1.00 21.51 91 ALA A C 1
ATOM 680 O O . ALA A 1 91 ? -19.065 -14.775 15.667 1.00 20.29 91 ALA A O 1
ATOM 682 N N . VAL A 1 92 ? -20.675 -13.237 15.769 1.00 19.01 92 VAL A N 1
ATOM 683 C CA . VAL A 1 92 ? -20.957 -13.375 14.371 1.00 21.96 92 VAL A CA 1
ATOM 684 C C . VAL A 1 92 ? -20.737 -12.078 13.602 1.00 23.26 92 VAL A C 1
ATOM 685 O O . VAL A 1 92 ? -21.096 -11.002 14.082 1.00 21.60 92 VAL A O 1
ATOM 689 N N . ASN A 1 93 ? -20.182 -12.191 12.394 1.00 20.41 93 ASN A N 1
ATOM 690 C CA . ASN A 1 93 ? -20.060 -11.009 11.531 1.00 20.16 93 ASN A CA 1
ATOM 691 C C . ASN A 1 93 ? -21.328 -10.990 10.712 1.00 17.88 93 ASN A C 1
ATOM 692 O O . ASN A 1 93 ? -21.573 -11.851 9.842 1.00 20.99 93 ASN A O 1
ATOM 697 N N . PRO A 1 94 ? -22.198 -9.983 10.939 1.00 19.27 94 PRO A N 1
ATOM 698 C CA . PRO A 1 94 ? -23.451 -9.889 10.216 1.00 20.46 94 PRO A CA 1
ATOM 699 C C . PRO A 1 94 ? -23.417 -9.238 8.825 1.00 21.14 94 PRO A C 1
ATOM 700 O O . PRO A 1 94 ? -24.429 -9.241 8.114 1.00 20.14 94 PRO A O 1
ATOM 704 N N . TRP A 1 95 ? -22.269 -8.657 8.446 1.00 21.09 95 TRP A N 1
ATOM 705 C CA . TRP A 1 95 ? -22.178 -7.883 7.205 1.00 21.23 95 TRP A CA 1
ATOM 706 C C . TRP A 1 95 ? -21.710 -8.806 6.111 1.00 23.94 95 TRP A C 1
ATOM 707 O O . TRP A 1 95 ? -20.569 -8.733 5.638 1.00 21.72 95 TRP A O 1
ATOM 718 N N . GLN A 1 96 ? -22.627 -9.674 5.691 1.00 23.15 96 GLN A N 1
ATOM 719 C CA . GLN A 1 96 ? -22.281 -10.750 4.749 1.00 22.25 96 GLN A CA 1
ATOM 720 C C . GLN A 1 96 ? -22.594 -10.517 3.304 1.00 20.74 96 GLN A C 1
ATOM 721 O O . GLN A 1 96 ? -23.526 -9.800 2.947 1.00 21.69 96 GLN A O 1
ATOM 727 N N . GLY A 1 97 ? -21.769 -11.121 2.433 1.00 21.58 97 GLY A N 1
ATOM 728 C CA . GLY A 1 97 ? -21.951 -10.930 1.000 1.00 21.92 97 GLY A CA 1
ATOM 729 C C . GLY A 1 97 ? -22.261 -12.293 0.368 1.00 25.65 97 GLY A C 1
ATOM 730 O O . GLY A 1 97 ? -22.278 -13.298 1.051 1.00 27.60 97 GLY A O 1
ATOM 731 N N . GLU A 1 98 ? -22.510 -12.308 -0.929 1.00 25.83 98 GLU A N 1
ATOM 732 C CA . GLU A 1 98 ? -22.891 -13.547 -1.630 1.00 28.52 98 GLU A CA 1
ATOM 733 C C . GLU A 1 98 ? -21.731 -14.172 -2.402 1.00 29.01 98 GLU A C 1
ATOM 734 O O . GLU A 1 98 ? -21.804 -15.344 -2.760 1.00 29.78 98 GLU A O 1
ATOM 740 N N . GLY A 1 99 ? -20.683 -13.387 -2.696 1.00 26.56 99 GLY A N 1
ATOM 741 C CA . GLY A 1 99 ? -19.520 -13.996 -3.344 1.00 26.91 99 GLY A CA 1
ATOM 742 C C . GLY A 1 99 ? -19.184 -13.658 -4.782 1.00 25.74 99 GLY A C 1
ATOM 743 O O . GLY A 1 99 ? -17.998 -13.552 -5.128 1.00 24.46 99 GLY A O 1
ATOM 744 N N . ASN A 1 100 ? -20.197 -13.467 -5.621 1.00 23.94 100 ASN A N 1
ATOM 745 C CA . ASN A 1 100 ? -19.995 -13.247 -7.058 1.00 25.06 100 ASN A CA 1
ATOM 746 C C . ASN A 1 100 ? -19.716 -11.821 -7.517 1.00 24.00 100 ASN A C 1
ATOM 747 O O . ASN A 1 100 ? -19.059 -11.646 -8.528 1.00 23.94 100 ASN A O 1
ATOM 752 N N . CYS A 1 101 ? -20.240 -10.797 -6.823 1.00 23.68 101 CYS A N 1
ATOM 753 C CA . CYS A 1 101 ? -20.078 -9.420 -7.311 1.00 22.36 101 CYS A CA 1
ATOM 754 C C . CYS A 1 101 ? -18.644 -8.925 -7.118 1.00 20.62 101 CYS A C 1
ATOM 755 O O . CYS A 1 101 ? -17.833 -9.557 -6.457 1.00 20.96 101 CYS A O 1
ATOM 758 N N . TYR A 1 102 ? -18.367 -7.832 -7.785 1.00 22.87 102 TYR A N 1
ATOM 759 C CA . TYR A 1 102 ? -17.044 -7.173 -7.725 1.00 23.75 102 TYR A CA 1
ATOM 760 C C . TYR A 1 102 ? -16.519 -7.013 -6.302 1.00 23.33 102 TYR A C 1
ATOM 761 O O . TYR A 1 102 ? -15.409 -7.426 -5.974 1.00 22.82 102 TYR A O 1
ATOM 770 N N . TYR A 1 103 ? -17.342 -6.427 -5.439 1.00 23.19 103 TYR A N 1
ATOM 771 C CA . TYR A 1 103 ? -16.930 -6.210 -4.039 1.00 22.36 103 TYR A CA 1
ATOM 772 C C . TYR A 1 103 ? -16.625 -7.449 -3.295 1.00 21.02 103 TYR A C 1
ATOM 773 O O . TYR A 1 103 ? -15.679 -7.493 -2.510 1.00 21.25 103 TYR A O 1
ATOM 782 N N . CYS A 1 104 ? -17.421 -8.523 -3.466 1.00 21.73 104 CYS A N 1
ATOM 783 C CA . CYS A 1 104 ? -17.068 -9.755 -2.800 1.00 20.07 104 CYS A CA 1
ATOM 784 C C . CYS A 1 104 ? -15.720 -10.334 -3.308 1.00 19.88 104 CYS A C 1
ATOM 785 O O . CYS A 1 104 ? -14.906 -10.839 -2.520 1.00 21.67 104 CYS A O 1
ATOM 788 N N . ARG A 1 105 ? -15.533 -10.344 -4.637 1.00 21.69 105 ARG A N 1
ATOM 789 C CA . ARG A 1 105 ? -14.327 -10.890 -5.245 1.00 20.66 105 ARG A CA 1
ATOM 790 C C . ARG A 1 105 ? -13.062 -10.186 -4.728 1.00 21.79 105 ARG A C 1
ATOM 791 O O . ARG A 1 105 ? -12.041 -10.836 -4.576 1.00 21.98 105 ARG A O 1
ATOM 799 N N . ILE A 1 106 ? -13.153 -8.892 -4.458 1.00 21.36 106 ILE A N 1
ATOM 800 C CA . ILE A 1 106 ? -11.953 -8.191 -3.965 1.00 22.12 106 ILE A CA 1
ATOM 801 C C . ILE A 1 106 ? -11.851 -8.128 -2.434 1.00 24.58 106 ILE A C 1
ATOM 802 O O . ILE A 1 106 ? -10.990 -7.418 -1.887 1.00 23.35 106 ILE A O 1
ATOM 807 N N . GLY A 1 107 ? -12.687 -8.905 -1.740 1.00 23.17 107 GLY A N 1
ATOM 808 C CA . GLY A 1 107 ? -12.613 -8.952 -0.280 1.00 24.28 107 GLY A CA 1
ATOM 809 C C . GLY A 1 107 ? -13.268 -7.806 0.511 1.00 25.30 107 GLY A C 1
ATOM 810 O O . GLY A 1 107 ? -12.914 -7.588 1.653 1.00 28.75 107 GLY A O 1
ATOM 811 N N . GLU A 1 108 ? -14.196 -7.079 -0.076 1.00 23.61 108 GLU A N 1
ATOM 812 C CA . GLU A 1 108 ? -14.917 -6.000 0.618 1.00 24.41 108 GLU A CA 1
ATOM 813 C C . GLU A 1 108 ? -16.393 -6.460 0.661 1.00 23.17 108 GLU A C 1
ATOM 814 O O . GLU A 1 108 ? -17.245 -5.773 0.151 1.00 23.69 108 GLU A O 1
ATOM 820 N N . GLU A 1 109 ? -16.636 -7.593 1.306 1.00 23.71 109 GLU A N 1
ATOM 821 C CA . GLU A 1 109 ? -17.961 -8.240 1.326 1.00 26.26 109 GLU A CA 1
ATOM 822 C C . GLU A 1 109 ? -19.071 -7.368 1.895 1.00 26.22 109 GLU A C 1
ATOM 823 O O . GLU A 1 109 ? -20.235 -7.503 1.534 1.00 24.71 109 GLU A O 1
ATOM 825 N N . HIS A 1 110 ? -18.720 -6.420 2.749 1.00 23.99 110 HIS A N 1
ATOM 826 C CA . HIS A 1 110 ? -19.783 -5.618 3.315 1.00 23.08 110 HIS A CA 1
ATOM 827 C C . HIS A 1 110 ? -20.395 -4.678 2.321 1.00 23.06 110 HIS A C 1
ATOM 828 O O . HIS A 1 110 ? -21.471 -4.160 2.581 1.00 23.13 110 HIS A O 1
ATOM 835 N N . LEU A 1 111 ? -19.710 -4.432 1.166 1.00 20.41 111 LEU A N 1
ATOM 836 C CA . LEU A 1 111 ? -20.205 -3.547 0.139 1.00 21.62 111 LEU A CA 1
ATOM 837 C C . LEU A 1 111 ? -20.833 -4.331 -1.006 1.00 22.02 111 LEU A C 1
ATOM 838 O O . LEU A 1 111 ? -21.045 -3.813 -2.110 1.00 23.24 111 LEU A O 1
ATOM 843 N N . CYS A 1 112 ? -21.129 -5.576 -0.700 1.00 23.42 112 CYS A N 1
ATOM 844 C CA . CYS A 1 112 ? -21.788 -6.478 -1.670 1.00 23.46 112 CYS A CA 1
ATOM 845 C C . CYS A 1 112 ? -22.987 -5.855 -2.358 1.00 25.19 112 CYS A C 1
ATOM 846 O O . CYS A 1 112 ? -23.773 -5.074 -1.750 1.00 25.39 112 CYS A O 1
ATOM 849 N N . ASP A 1 113 ? -23.153 -6.146 -3.652 1.00 24.27 113 ASP A N 1
ATOM 850 C CA . ASP A 1 113 ? -24.289 -5.617 -4.389 1.00 25.14 113 ASP A CA 1
ATOM 851 C C . ASP A 1 113 ? -25.660 -6.217 -3.928 1.00 24.41 113 ASP A C 1
ATOM 852 O O . ASP A 1 113 ? -26.703 -5.619 -4.189 1.00 26.32 113 ASP A O 1
ATOM 857 N N . SER A 1 114 ? -25.646 -7.373 -3.306 1.00 25.13 114 SER A N 1
ATOM 858 C CA . SER A 1 114 ? -26.899 -8.048 -2.838 1.00 25.42 114 SER A CA 1
ATOM 859 C C . SER A 1 114 ? -26.570 -8.490 -1.451 1.00 25.24 114 SER A C 1
ATOM 860 O O . SER A 1 114 ? -26.447 -9.676 -1.147 1.00 25.18 114 SER A O 1
ATOM 863 N N . PRO A 1 115 ? -26.388 -7.513 -0.544 1.00 25.85 115 PRO A N 1
ATOM 864 C CA . PRO A 1 115 ? -26.026 -7.865 0.820 1.00 25.67 115 PRO A CA 1
ATOM 865 C C . PRO A 1 115 ? -26.991 -8.778 1.585 1.00 26.57 115 PRO A C 1
ATOM 866 O O . PRO A 1 115 ? -28.175 -8.751 1.328 1.00 26.70 115 PRO A O 1
ATOM 870 N N . ARG A 1 116 ? -26.421 -9.518 2.513 1.00 25.92 116 ARG A N 1
ATOM 871 C CA . ARG A 1 116 ? -27.089 -10.406 3.472 1.00 26.97 116 ARG A CA 1
ATOM 872 C C . ARG A 1 116 ? -26.681 -9.863 4.826 1.00 24.91 116 ARG A C 1
ATOM 873 O O . ARG A 1 116 ? -25.782 -10.376 5.464 1.00 28.10 116 ARG A O 1
ATOM 881 N N . TRP A 1 117 ? -27.372 -8.834 5.272 1.00 25.46 117 TRP A N 1
ATOM 882 C CA . TRP A 1 117 ? -27.043 -8.210 6.552 1.00 23.44 117 TRP A CA 1
ATOM 883 C C . TRP A 1 117 ? -27.970 -8.695 7.655 1.00 23.89 117 TRP A C 1
ATOM 884 O O . TRP A 1 117 ? -29.148 -8.285 7.704 1.00 24.49 117 TRP A O 1
ATOM 895 N N . LEU A 1 118 ? -27.434 -9.518 8.555 1.00 23.03 118 LEU A N 1
ATOM 896 C CA . LEU A 1 118 ? -28.302 -10.046 9.618 1.00 24.23 118 LEU A CA 1
ATOM 897 C C . LEU A 1 118 ? -28.796 -8.944 10.546 1.00 23.09 118 LEU A C 1
ATOM 898 O O . LEU A 1 118 ? -27.989 -8.149 11.047 1.00 23.93 118 LEU A O 1
ATOM 903 N N . GLY A 1 119 ? -30.112 -8.940 10.812 1.00 25.78 119 GLY A N 1
ATOM 904 C CA . GLY A 1 119 ? -30.713 -7.929 11.696 1.00 23.78 119 GLY A CA 1
ATOM 905 C C . GLY A 1 119 ? -31.142 -6.694 10.904 1.00 26.44 119 GLY A C 1
ATOM 906 O O . GLY A 1 119 ? -31.795 -5.778 11.451 1.00 26.24 119 GLY A O 1
ATOM 907 N N . ILE A 1 120 ? -30.769 -6.647 9.621 1.00 24.27 120 ILE A N 1
ATOM 908 C CA . ILE A 1 120 ? -31.113 -5.497 8.757 1.00 25.36 120 ILE A CA 1
ATOM 909 C C . ILE A 1 120 ? -32.055 -5.933 7.614 1.00 26.16 120 ILE A C 1
ATOM 910 O O . ILE A 1 120 ? -33.238 -5.497 7.546 1.00 28.22 120 ILE A O 1
ATOM 915 N N . ASN A 1 121 ? -31.577 -6.778 6.697 1.00 26.02 121 ASN A N 1
ATOM 916 C CA . ASN A 1 121 ? -32.478 -7.256 5.678 1.00 26.74 121 ASN A CA 1
ATOM 917 C C . ASN A 1 121 ? -32.699 -8.778 5.747 1.00 27.41 121 ASN A C 1
ATOM 918 O O . ASN A 1 121 ? -33.442 -9.314 4.962 1.00 27.42 121 ASN A O 1
ATOM 923 N N . PHE A 1 122 ? -31.996 -9.442 6.652 1.00 28.66 122 PHE A N 1
ATOM 924 C CA . PHE A 1 122 ? -32.122 -10.874 6.963 1.00 28.73 122 PHE A CA 1
ATOM 925 C C . PHE A 1 122 ? -32.468 -10.932 8.475 1.00 27.72 122 PHE A C 1
ATOM 926 O O . PHE A 1 122 ? -32.038 -10.053 9.243 1.00 27.81 122 PHE A O 1
ATOM 934 N N . ASP A 1 123 ? -33.192 -11.967 8.904 1.00 26.41 123 ASP A N 1
ATOM 935 C CA . ASP A 1 123 ? -33.537 -12.111 10.347 1.00 25.53 123 ASP A CA 1
ATOM 936 C C . ASP A 1 123 ? -32.299 -12.119 11.239 1.00 26.90 123 ASP A C 1
ATOM 937 O O . ASP A 1 123 ? -31.303 -12.850 10.949 1.00 25.83 123 ASP A O 1
ATOM 942 N N . GLY A 1 124 ? -32.388 -11.355 12.342 1.00 22.45 124 GLY A N 1
ATOM 943 C CA . GLY A 1 124 ? -31.308 -11.225 13.287 1.00 25.57 124 GLY A CA 1
ATOM 944 C C . GLY A 1 124 ? -31.469 -11.841 14.680 1.00 23.33 124 GLY A C 1
ATOM 945 O O . GLY A 1 124 ? -32.277 -12.748 14.868 1.00 25.25 124 GLY A O 1
ATOM 946 N N . ALA A 1 125 ? -30.742 -11.287 15.631 1.00 24.10 125 ALA A N 1
ATOM 947 C CA . ALA A 1 125 ? -30.652 -11.850 16.974 1.00 24.77 125 ALA A CA 1
ATOM 948 C C . ALA A 1 125 ? -31.677 -11.473 18.042 1.00 25.83 125 ALA A C 1
ATOM 949 O O . ALA A 1 125 ? -31.513 -11.892 19.207 1.00 24.81 125 ALA A O 1
ATOM 951 N N . TYR A 1 126 ? -32.696 -10.701 17.673 1.00 25.43 126 TYR A N 1
ATOM 952 C CA . TYR A 1 126 ? -33.751 -10.344 18.669 1.00 27.27 126 TYR A CA 1
ATOM 953 C C . TYR A 1 126 ? -34.678 -11.569 18.686 1.00 25.55 126 TYR A C 1
ATOM 954 O O . TYR A 1 126 ? -35.862 -11.481 18.329 1.00 26.29 126 TYR A O 1
ATOM 963 N N . ALA A 1 127 ? -34.129 -12.720 19.073 1.00 24.60 127 ALA A N 1
ATOM 964 C CA . ALA A 1 127 ? -34.919 -13.952 19.068 1.00 24.75 127 ALA A CA 1
ATOM 965 C C . ALA A 1 127 ? -34.135 -14.991 19.847 1.00 24.69 127 ALA A C 1
ATOM 966 O O . ALA A 1 127 ? -32.965 -14.795 20.120 1.00 24.16 127 ALA A O 1
ATOM 968 N N . GLU A 1 128 ? -34.762 -16.114 20.171 1.00 24.52 128 GLU A N 1
ATOM 969 C CA . GLU A 1 128 ? -34.049 -17.167 20.913 1.00 25.77 128 GLU A CA 1
ATOM 970 C C . GLU A 1 128 ? -32.927 -17.832 20.089 1.00 24.45 128 GLU A C 1
ATOM 971 O O . GLU A 1 128 ? -31.903 -18.249 20.644 1.00 24.53 128 GLU A O 1
ATOM 977 N N . TYR A 1 129 ? -33.121 -17.919 18.788 1.00 24.09 129 TYR A N 1
ATOM 978 C CA . TYR A 1 129 ? -32.116 -18.528 17.898 1.00 22.66 129 TYR A CA 1
ATOM 979 C C . TYR A 1 129 ? -32.010 -17.700 16.632 1.00 23.58 129 TYR A C 1
ATOM 980 O O . TYR A 1 129 ? -32.970 -16.994 16.260 1.00 23.21 129 TYR A O 1
ATOM 989 N N . VAL A 1 130 ? -30.897 -17.870 15.903 1.00 22.78 130 VAL A N 1
ATOM 990 C CA . VAL A 1 130 ? -30.724 -17.118 14.651 1.00 20.84 130 VAL A CA 1
ATOM 991 C C . VAL A 1 130 ? -29.852 -17.962 13.712 1.00 21.73 130 VAL A C 1
ATOM 992 O O . VAL A 1 130 ? -28.899 -18.610 14.153 1.00 20.33 130 VAL A O 1
ATOM 996 N N . ILE A 1 131 ? -30.202 -17.944 12.431 1.00 20.61 131 ILE A N 1
ATOM 997 C CA . ILE A 1 131 ? -29.415 -18.670 11.422 1.00 22.14 131 ILE A CA 1
ATOM 998 C C . ILE A 1 131 ? -28.276 -17.775 10.900 1.00 22.37 131 ILE A C 1
ATOM 999 O O . ILE A 1 131 ? -28.499 -16.582 10.551 1.00 22.86 131 ILE A O 1
ATOM 1004 N N . VAL A 1 132 ? -27.073 -18.345 10.823 1.00 21.21 132 VAL A N 1
ATOM 1005 C CA . VAL A 1 132 ? -25.892 -17.634 10.295 1.00 20.44 132 VAL A CA 1
ATOM 1006 C C . VAL A 1 132 ? -25.780 -18.313 8.922 1.00 21.98 132 VAL A C 1
ATOM 1007 O O . VAL A 1 132 ? -25.593 -19.519 8.840 1.00 20.50 132 VAL A O 1
ATOM 1011 N N . PRO A 1 133 ? -25.906 -17.532 7.812 1.00 21.77 133 PRO A N 1
ATOM 1012 C CA . PRO A 1 133 ? -25.843 -18.169 6.471 1.00 21.29 133 PRO A CA 1
ATOM 1013 C C . PRO A 1 133 ? -24.610 -18.984 6.140 1.00 21.32 133 PRO A C 1
ATOM 1014 O O . PRO A 1 133 ? -24.705 -19.945 5.372 1.00 21.74 133 PRO A O 1
ATOM 1018 N N . HIS A 1 134 ? -23.445 -18.615 6.676 1.00 19.41 134 HIS A N 1
ATOM 1019 C CA . HIS A 1 134 ? -22.235 -19.419 6.405 1.00 20.98 134 HIS A CA 1
ATOM 1020 C C . HIS A 1 134 ? -21.335 -19.378 7.635 1.00 18.43 134 HIS A C 1
ATOM 1021 O O . HIS A 1 134 ? -21.139 -18.313 8.225 1.00 20.39 134 HIS A O 1
ATOM 1028 N N . TYR A 1 135 ? -20.775 -20.537 8.031 1.00 17.92 135 TYR A N 1
ATOM 1029 C CA . TYR A 1 135 ? -19.981 -20.625 9.215 1.00 18.55 135 TYR A CA 1
ATOM 1030 C C . TYR A 1 135 ? -18.716 -19.756 9.167 1.00 18.81 135 TYR A C 1
ATOM 1031 O O . TYR A 1 135 ? -18.141 -19.473 10.202 1.00 16.87 135 TYR A O 1
ATOM 1040 N N . LYS A 1 136 ? -18.297 -19.360 7.971 1.00 18.51 136 LYS A N 1
ATOM 1041 C CA . LYS A 1 136 ? -17.071 -18.561 7.932 1.00 19.59 136 LYS A CA 1
ATOM 1042 C C . LYS A 1 136 ? -17.238 -17.198 8.607 1.00 19.71 136 LYS A C 1
ATOM 1043 O O . LYS A 1 136 ? -16.220 -16.540 8.888 1.00 21.45 136 LYS A O 1
ATOM 1049 N N . TYR A 1 137 ? -18.472 -16.737 8.813 1.00 19.10 137 TYR A N 1
ATOM 1050 C CA . TYR A 1 137 ? -18.669 -15.464 9.487 1.00 21.00 137 TYR A CA 1
ATOM 1051 C C . TYR A 1 137 ? -18.712 -15.503 11.005 1.00 24.71 137 TYR A C 1
ATOM 1052 O O . TYR A 1 137 ? -19.328 -14.646 11.619 1.00 25.99 137 TYR A O 1
ATOM 1069 N N . TYR A 1 139 ? -16.533 -16.240 14.926 1.00 21.32 139 TYR A N 1
ATOM 1070 C CA . TYR A 1 139 ? -15.262 -16.203 15.586 1.00 23.32 139 TYR A CA 1
ATOM 1071 C C . TYR A 1 139 ? -15.448 -16.859 16.939 1.00 22.90 139 TYR A C 1
ATOM 1072 O O . TYR A 1 139 ? -16.308 -16.396 17.704 1.00 20.76 139 TYR A O 1
ATOM 1081 N N . LYS A 1 140 ? -14.694 -17.917 17.253 1.00 24.07 140 LYS A N 1
ATOM 1082 C CA . LYS A 1 140 ? -14.859 -18.552 18.578 1.00 26.75 140 LYS A CA 1
ATOM 1083 C C . LYS A 1 140 ? -14.355 -17.674 19.715 1.00 26.60 140 LYS A C 1
ATOM 1084 O O . LYS A 1 140 ? -13.250 -17.128 19.656 1.00 25.30 140 LYS A O 1
ATOM 1090 N N . LEU A 1 141 ? -15.158 -17.563 20.765 1.00 26.83 141 LEU A N 1
ATOM 1091 C CA . LEU A 1 141 ? -14.815 -16.743 21.908 1.00 27.81 141 LEU A CA 1
ATOM 1092 C C . LEU A 1 141 ? -14.201 -17.582 22.996 1.00 31.72 141 LEU A C 1
ATOM 1093 O O . LEU A 1 141 ? -14.746 -18.633 23.349 1.00 30.87 141 LEU A O 1
ATOM 1098 N N . ARG A 1 142 ? -13.073 -17.106 23.530 1.00 32.98 142 ARG A N 1
ATOM 1099 C CA . ARG A 1 142 ? -12.332 -17.799 24.569 1.00 36.58 142 ARG A CA 1
ATOM 1100 C C . ARG A 1 142 ? -12.255 -16.885 25.784 1.00 35.85 142 ARG A C 1
ATOM 1101 O O . ARG A 1 142 ? -12.683 -17.228 26.886 1.00 38.84 142 ARG A O 1
ATOM 1109 N N . ARG A 1 143 ? -11.706 -15.702 25.591 1.00 34.52 143 ARG A N 1
ATOM 1110 C CA . ARG A 1 143 ? -11.592 -14.765 26.688 1.00 33.51 143 ARG A CA 1
ATOM 1111 C C . ARG A 1 143 ? -12.898 -13.990 26.994 1.00 32.87 143 ARG A C 1
ATOM 1112 O O . ARG A 1 143 ? -13.199 -13.752 28.164 1.00 33.83 143 ARG A O 1
ATOM 1120 N N . LEU A 1 144 ? -13.644 -13.583 25.961 1.00 28.97 144 LEU A N 1
ATOM 1121 C CA . LEU A 1 144 ? -14.881 -12.777 26.137 1.00 30.08 144 LEU A CA 1
ATOM 1122 C C . LEU A 1 144 ? -16.130 -13.604 26.318 1.00 27.80 144 LEU A C 1
ATOM 1123 O O . LEU A 1 144 ? -16.179 -14.730 25.835 1.00 27.99 144 LEU A O 1
ATOM 1128 N N . ASN A 1 145 ? -17.145 -13.062 27.006 1.00 28.45 145 ASN A N 1
ATOM 1129 C CA . ASN A 1 145 ? -18.409 -13.788 27.075 1.00 28.36 145 ASN A CA 1
ATOM 1130 C C . ASN A 1 145 ? -19.297 -13.125 26.002 1.00 27.33 145 ASN A C 1
ATOM 1131 O O . ASN A 1 145 ? -18.897 -12.124 25.387 1.00 26.22 145 ASN A O 1
ATOM 1136 N N . ALA A 1 146 ? -20.476 -13.689 25.734 1.00 25.91 146 ALA A N 1
ATOM 1137 C CA . ALA A 1 146 ? -21.351 -13.162 24.701 1.00 25.70 146 ALA A CA 1
ATOM 1138 C C . ALA A 1 146 ? -21.725 -11.689 24.822 1.00 27.30 146 ALA A C 1
ATOM 1139 O O . ALA A 1 146 ? -21.740 -10.951 23.819 1.00 26.21 146 ALA A O 1
ATOM 1141 N N . VAL A 1 147 ? -22.014 -11.245 26.041 1.00 26.28 147 VAL A N 1
ATOM 1142 C CA . VAL A 1 147 ? -22.418 -9.861 26.250 1.00 26.13 147 VAL A CA 1
ATOM 1143 C C . VAL A 1 147 ? -21.273 -8.902 25.908 1.00 26.31 147 VAL A C 1
ATOM 1144 O O . VAL A 1 147 ? -21.514 -7.817 25.357 1.00 27.10 147 VAL A O 1
ATOM 1148 N N . GLU A 1 148 ? -20.052 -9.291 26.222 1.00 26.36 148 GLU A N 1
ATOM 1149 C CA . GLU A 1 148 ? -18.877 -8.454 25.923 1.00 28.22 148 GLU A CA 1
ATOM 1150 C C . GLU A 1 148 ? -18.540 -8.426 24.434 1.00 27.58 148 GLU A C 1
ATOM 1151 O O . GLU A 1 148 ? -18.145 -7.391 23.881 1.00 28.89 148 GLU A O 1
ATOM 1157 N N . ALA A 1 149 ? -18.738 -9.552 23.776 1.00 26.87 149 ALA A N 1
ATOM 1158 C CA . ALA A 1 149 ? -18.436 -9.675 22.346 1.00 26.38 149 ALA A CA 1
ATOM 1159 C C . ALA A 1 149 ? -19.475 -9.116 21.375 1.00 26.53 149 ALA A C 1
ATOM 1160 O O . ALA A 1 149 ? -19.113 -8.523 20.344 1.00 26.85 149 ALA A O 1
ATOM 1162 N N . ALA A 1 150 ? -20.763 -9.248 21.689 1.00 24.20 150 ALA A N 1
ATOM 1163 C CA . ALA A 1 150 ? -21.780 -8.798 20.737 1.00 25.39 150 ALA A CA 1
ATOM 1164 C C . ALA A 1 150 ? -21.687 -7.381 20.137 1.00 25.36 150 ALA A C 1
ATOM 1165 O O . ALA A 1 150 ? -21.829 -7.223 18.930 1.00 25.50 150 ALA A O 1
ATOM 1167 N N . PRO A 1 151 ? -21.463 -6.352 20.966 1.00 24.43 151 PRO A N 1
ATOM 1168 C CA . PRO A 1 151 ? -21.373 -4.964 20.464 1.00 24.69 151 PRO A CA 1
ATOM 1169 C C . PRO A 1 151 ? -20.192 -4.757 19.483 1.00 24.22 151 PRO A C 1
ATOM 1170 O O . PRO A 1 151 ? -20.236 -3.902 18.621 1.00 25.68 151 PRO A O 1
ATOM 1174 N N . LEU A 1 152 ? -19.145 -5.554 19.648 1.00 24.57 152 LEU A N 1
ATOM 1175 C CA . LEU A 1 152 ? -17.941 -5.469 18.807 1.00 26.36 152 LEU A CA 1
ATOM 1176 C C . LEU A 1 152 ? -18.198 -5.785 17.343 1.00 25.65 152 LEU A C 1
ATOM 1177 O O . LEU A 1 152 ? -17.441 -5.351 16.449 1.00 26.89 152 LEU A O 1
ATOM 1182 N N . THR A 1 153 ? -19.244 -6.566 17.081 1.00 25.49 153 THR A N 1
ATOM 1183 C CA . THR A 1 153 ? -19.606 -6.960 15.712 1.00 25.86 153 THR A CA 1
ATOM 1184 C C . THR A 1 153 ? -20.162 -5.798 14.918 1.00 25.82 153 THR A C 1
ATOM 1185 O O . THR A 1 153 ? -20.433 -5.924 13.712 1.00 25.67 153 THR A O 1
ATOM 1189 N N . CYS A 1 154 ? -20.407 -4.671 15.598 1.00 24.93 154 CYS A N 1
ATOM 1190 C CA . CYS A 1 154 ? -20.938 -3.504 14.921 1.00 25.06 154 CYS A CA 1
ATOM 1191 C C . CYS A 1 154 ? -20.061 -2.286 15.262 1.00 26.45 154 CYS A C 1
ATOM 1192 O O . CYS A 1 154 ? -19.424 -1.685 14.378 1.00 24.33 154 CYS A O 1
ATOM 1195 N N . SER A 1 155 ? -20.016 -1.922 16.549 1.00 25.96 155 SER A N 1
ATOM 1196 C CA . SER A 1 155 ? -19.228 -0.763 16.937 1.00 27.10 155 SER A CA 1
ATOM 1197 C C . SER A 1 155 ? -17.761 -1.019 16.854 1.00 24.42 155 SER A C 1
ATOM 1198 O O . SER A 1 155 ? -16.990 -0.117 16.507 1.00 27.48 155 SER A O 1
ATOM 1201 N N . GLY A 1 156 ? -17.358 -2.226 17.195 1.00 23.32 156 GLY A N 1
ATOM 1202 C CA . GLY A 1 156 ? -15.953 -2.541 17.166 1.00 23.38 156 GLY A CA 1
ATOM 1203 C C . GLY A 1 156 ? -15.461 -2.592 15.733 1.00 23.17 156 GLY A C 1
ATOM 1204 O O . GLY A 1 156 ? -14.460 -2.006 15.394 1.00 23.53 156 GLY A O 1
ATOM 1205 N N . ILE A 1 157 ? -16.163 -3.325 14.893 1.00 23.44 157 ILE A N 1
ATOM 1206 C CA . ILE A 1 157 ? -15.713 -3.443 13.496 1.00 23.21 157 ILE A CA 1
ATOM 1207 C C . ILE A 1 157 ? -15.777 -2.085 12.767 1.00 23.37 157 ILE A C 1
ATOM 1208 O O . ILE A 1 157 ? -14.896 -1.755 11.973 1.00 23.98 157 ILE A O 1
ATOM 1213 N N . THR A 1 158 ? -16.804 -1.284 13.037 1.00 22.07 158 THR A N 1
ATOM 1214 C CA . THR A 1 158 ? -16.933 0.018 12.393 1.00 22.27 158 THR A CA 1
ATOM 1215 C C . THR A 1 158 ? -15.763 0.950 12.716 1.00 23.43 158 THR A C 1
ATOM 1216 O O . THR A 1 158 ? -15.162 1.560 11.797 1.00 20.29 158 THR A O 1
ATOM 1220 N N . THR A 1 159 ? -15.396 1.037 14.000 1.00 23.12 159 THR A N 1
ATOM 1221 C CA . THR A 1 159 ? -14.304 1.902 14.366 1.00 23.56 159 THR A CA 1
ATOM 1222 C C . THR A 1 159 ? -12.986 1.305 14.007 1.00 23.19 159 THR A C 1
ATOM 1223 O O . THR A 1 159 ? -12.051 2.038 13.708 1.00 22.33 159 THR A O 1
ATOM 1227 N N . TYR A 1 160 ? -12.891 -0.030 13.987 1.00 20.62 160 TYR A N 1
ATOM 1228 C CA . TYR A 1 160 ? -11.628 -0.634 13.583 1.00 22.15 160 TYR A CA 1
ATOM 1229 C C . TYR A 1 160 ? -11.342 -0.234 12.117 1.00 22.02 160 TYR A C 1
ATOM 1230 O O . TYR A 1 160 ? -10.192 0.080 11.747 1.00 21.02 160 TYR A O 1
ATOM 1239 N N . ARG A 1 161 ? -12.368 -0.320 11.263 1.00 19.83 161 ARG A N 1
ATOM 1240 C CA . ARG A 1 161 ? -12.146 0.039 9.868 1.00 21.26 161 ARG A CA 1
ATOM 1241 C C . ARG A 1 161 ? -11.879 1.526 9.670 1.00 22.63 161 ARG A C 1
ATOM 1242 O O . ARG A 1 161 ? -11.063 1.924 8.823 1.00 19.67 161 ARG A O 1
ATOM 1250 N N . ALA A 1 162 ? -12.568 2.347 10.445 1.00 22.52 162 ALA A N 1
ATOM 1251 C CA . ALA A 1 162 ? -12.344 3.776 10.325 1.00 22.84 162 ALA A CA 1
ATOM 1252 C C . ALA A 1 162 ? -10.891 4.126 10.698 1.00 21.37 162 ALA A C 1
ATOM 1253 O O . ALA A 1 162 ? -10.299 4.977 10.077 1.00 22.20 162 ALA A O 1
ATOM 1255 N N . VAL A 1 163 ? -10.324 3.476 11.716 1.00 22.16 163 VAL A N 1
ATOM 1256 C CA . VAL A 1 163 ? -8.936 3.693 12.090 1.00 21.98 163 VAL A CA 1
ATOM 1257 C C . VAL A 1 163 ? -8.066 3.242 10.950 1.00 23.11 163 VAL A C 1
ATOM 1258 O O . VAL A 1 163 ? -7.052 3.874 10.635 1.00 20.87 163 VAL A O 1
ATOM 1262 N N . ARG A 1 164 ? -8.433 2.141 10.297 1.00 21.12 164 ARG A N 1
ATOM 1263 C CA . ARG A 1 164 ? -7.611 1.739 9.156 1.00 21.87 164 ARG A CA 1
ATOM 1264 C C . ARG A 1 164 ? -7.678 2.768 8.033 1.00 22.75 164 ARG A C 1
ATOM 1265 O O . ARG A 1 164 ? -6.634 3.050 7.407 1.00 23.40 164 ARG A O 1
ATOM 1273 N N . LYS A 1 165 ? -8.870 3.295 7.765 1.00 22.46 165 LYS A N 1
ATOM 1274 C CA . LYS A 1 165 ? -9.059 4.303 6.697 1.00 22.57 165 LYS A CA 1
ATOM 1275 C C . LYS A 1 165 ? -8.311 5.598 7.004 1.00 24.44 165 LYS A C 1
ATOM 1276 O O . LYS A 1 165 ? -7.993 6.363 6.097 1.00 21.97 165 LYS A O 1
ATOM 1282 N N . ALA A 1 166 ? -7.994 5.805 8.275 1.00 23.14 166 ALA A N 1
ATOM 1283 C CA . ALA A 1 166 ? -7.279 7.032 8.657 1.00 23.13 166 ALA A CA 1
ATOM 1284 C C . ALA A 1 166 ? -5.802 6.981 8.272 1.00 23.16 166 ALA A C 1
ATOM 1285 O O . ALA A 1 166 ? -5.121 8.020 8.296 1.00 21.19 166 ALA A O 1
ATOM 1287 N N . SER A 1 167 ? -5.301 5.785 7.920 1.00 23.63 167 SER A N 1
ATOM 1288 C CA . SER A 1 167 ? -3.909 5.561 7.469 1.00 26.72 167 SER A CA 1
ATOM 1289 C C . SER A 1 167 ? -2.869 6.178 8.382 1.00 26.01 167 SER A C 1
ATOM 1290 O O . SER A 1 167 ? -1.984 6.963 7.955 1.00 26.77 167 SER A O 1
ATOM 1293 N N . LEU A 1 168 ? -2.974 5.795 9.637 1.00 25.02 168 LEU A N 1
ATOM 1294 C CA . LEU A 1 168 ? -2.090 6.313 10.662 1.00 23.75 168 LEU A CA 1
ATOM 1295 C C . LEU A 1 168 ? -0.755 5.596 10.747 1.00 25.71 168 LEU A C 1
ATOM 1296 O O . LEU A 1 168 ? -0.625 4.437 10.320 1.00 25.40 168 LEU A O 1
ATOM 1301 N N . ASP A 1 169 ? 0.230 6.285 11.319 1.00 24.71 169 ASP A N 1
ATOM 1302 C CA . ASP A 1 169 ? 1.551 5.702 11.582 1.00 26.11 169 ASP A CA 1
ATOM 1303 C C . ASP A 1 169 ? 2.110 6.609 12.696 1.00 24.94 169 ASP A C 1
ATOM 1304 O O . ASP A 1 169 ? 1.497 7.638 13.015 1.00 23.19 169 ASP A O 1
ATOM 1309 N N . PRO A 1 170 ? 3.253 6.244 13.313 1.00 25.45 170 PRO A N 1
ATOM 1310 C CA . PRO A 1 170 ? 3.807 7.058 14.406 1.00 26.14 170 PRO A CA 1
ATOM 1311 C C . PRO A 1 170 ? 4.162 8.508 14.067 1.00 26.62 170 PRO A C 1
ATOM 1312 O O . PRO A 1 170 ? 4.254 9.346 14.967 1.00 27.33 170 PRO A O 1
ATOM 1316 N N . THR A 1 171 ? 4.322 8.830 12.790 1.00 27.31 171 THR A N 1
ATOM 1317 C CA . THR A 1 171 ? 4.657 10.224 12.431 1.00 28.30 171 THR A CA 1
ATOM 1318 C C . THR A 1 171 ? 3.409 11.141 12.412 1.00 28.33 171 THR A C 1
ATOM 1319 O O . THR A 1 171 ? 3.514 12.374 12.282 1.00 28.75 171 THR A O 1
ATOM 1323 N N . LYS A 1 172 ? 2.248 10.551 12.636 1.00 24.13 172 LYS A N 1
ATOM 1324 C CA . LYS A 1 172 ? 1.000 11.275 12.522 1.00 24.50 172 LYS A CA 1
ATOM 1325 C C . LYS A 1 172 ? 0.174 11.489 13.764 1.00 23.30 172 LYS A C 1
ATOM 1326 O O . LYS A 1 172 ? 0.378 10.823 14.782 1.00 24.81 172 LYS A O 1
ATOM 1332 N N . THR A 1 173 ? -0.799 12.399 13.656 1.00 22.62 173 THR A N 1
ATOM 1333 C CA . THR A 1 173 ? -1.736 12.690 14.722 1.00 22.48 173 THR A CA 1
ATOM 1334 C C . THR A 1 173 ? -3.194 12.496 14.245 1.00 23.29 173 THR A C 1
ATOM 1335 O O . THR A 1 173 ? -3.565 12.934 13.149 1.00 22.87 173 THR A O 1
ATOM 1339 N N . LEU A 1 174 ? -3.987 11.842 15.079 1.00 21.13 174 LEU A N 1
ATOM 1340 C CA . LEU A 1 174 ? -5.398 11.547 14.815 1.00 21.50 174 LEU A CA 1
ATOM 1341 C C . LEU A 1 174 ? -6.261 12.377 15.753 1.00 23.23 174 LEU A C 1
ATOM 1342 O O . LEU A 1 174 ? -5.898 12.515 16.923 1.00 22.12 174 LEU A O 1
ATOM 1347 N N . LEU A 1 175 ? -7.368 12.907 15.244 1.00 21.79 175 LEU A N 1
ATOM 1348 C CA . LEU A 1 175 ? -8.386 13.605 16.063 1.00 22.76 175 LEU A CA 1
ATOM 1349 C C . LEU A 1 175 ? -9.643 12.749 16.003 1.00 24.15 175 LEU A C 1
ATOM 1350 O O . LEU A 1 175 ? -10.135 12.410 14.883 1.00 25.70 175 LEU A O 1
ATOM 1355 N N . VAL A 1 176 ? -10.163 12.361 17.172 1.00 23.16 176 VAL A N 1
ATOM 1356 C CA . VAL A 1 176 ? -11.430 11.625 17.234 1.00 23.80 176 VAL A CA 1
ATOM 1357 C C . VAL A 1 176 ? -12.485 12.569 17.759 1.00 26.54 176 VAL A C 1
ATOM 1358 O O . VAL A 1 176 ? -12.331 13.089 18.887 1.00 24.89 176 VAL A O 1
ATOM 1362 N N . VAL A 1 177 ? -13.526 12.830 16.948 1.00 27.51 177 VAL A N 1
ATOM 1363 C CA . VAL A 1 177 ? -14.629 13.745 17.341 1.00 28.96 177 VAL A CA 1
ATOM 1364 C C . VAL A 1 177 ? -15.649 12.920 18.101 1.00 31.58 177 VAL A C 1
ATOM 1365 O O . VAL A 1 177 ? -16.038 11.842 17.633 1.00 33.81 177 VAL A O 1
ATOM 1369 N N . GLY A 1 178 ? -16.069 13.402 19.280 1.00 30.85 178 GLY A N 1
ATOM 1370 C CA . GLY A 1 178 ? -17.035 12.693 20.099 1.00 31.33 178 GLY A CA 1
ATOM 1371 C C . GLY A 1 178 ? -16.331 11.531 20.776 1.00 31.81 178 GLY A C 1
ATOM 1372 O O . GLY A 1 178 ? -16.895 10.449 20.919 1.00 31.94 178 GLY A O 1
ATOM 1373 N N . ALA A 1 179 ? -15.091 11.773 21.192 1.00 31.69 179 ALA A N 1
ATOM 1374 C CA . ALA A 1 179 ? -14.218 10.767 21.783 1.00 32.67 179 ALA A CA 1
ATOM 1375 C C . ALA A 1 179 ? -14.622 10.155 23.130 1.00 32.91 179 ALA A C 1
ATOM 1376 O O . ALA A 1 179 ? -14.062 9.123 23.560 1.00 32.84 179 ALA A O 1
ATOM 1378 N N . GLY A 1 180 ? -15.590 10.765 23.790 1.00 33.15 180 GLY A N 1
ATOM 1379 C CA . GLY A 1 180 ? -16.014 10.244 25.075 1.00 34.11 180 GLY A CA 1
ATOM 1380 C C . GLY A 1 180 ? -17.219 9.337 25.051 1.00 33.39 180 GLY A C 1
ATOM 1381 O O . GLY A 1 180 ? -17.533 8.746 26.075 1.00 33.37 180 GLY A O 1
ATOM 1382 N N . GLY A 1 181 ? -17.902 9.222 23.909 1.00 34.15 181 GLY A N 1
ATOM 1383 C CA . GLY A 1 181 ? -19.067 8.351 23.799 1.00 34.49 181 GLY A CA 1
ATOM 1384 C C . GLY A 1 181 ? -18.641 6.899 23.597 1.00 35.58 181 GLY A C 1
ATOM 1385 O O . GLY A 1 181 ? -17.462 6.631 23.501 1.00 34.89 181 GLY A O 1
ATOM 1386 N N . GLY A 1 182 ? -19.593 5.968 23.543 1.00 36.51 182 GLY A N 1
ATOM 1387 C CA . GLY A 1 182 ? -19.270 4.553 23.370 1.00 36.45 182 GLY A CA 1
ATOM 1388 C C . GLY A 1 182 ? -18.438 4.277 22.124 1.00 35.20 182 GLY A C 1
ATOM 1389 O O . GLY A 1 182 ? -17.417 3.604 22.199 1.00 36.05 182 GLY A O 1
ATOM 1390 N N . LEU A 1 183 ? -18.870 4.814 20.991 1.00 34.04 183 LEU A N 1
ATOM 1391 C CA . LEU A 1 183 ? -18.159 4.646 19.730 1.00 33.81 183 LEU A CA 1
ATOM 1392 C C . LEU A 1 183 ? -16.824 5.359 19.782 1.00 32.16 183 LEU A C 1
ATOM 1393 O O . LEU A 1 183 ? -15.802 4.826 19.341 1.00 31.51 183 LEU A O 1
ATOM 1398 N N . GLY A 1 184 ? -16.845 6.594 20.283 1.00 29.28 184 GLY A N 1
ATOM 1399 C CA . GLY A 1 184 ? -15.615 7.362 20.426 1.00 27.77 184 GLY A CA 1
ATOM 1400 C C . GLY A 1 184 ? -14.536 6.734 21.282 1.00 27.59 184 GLY A C 1
ATOM 1401 O O . GLY A 1 184 ? -13.374 6.734 20.893 1.00 27.85 184 GLY A O 1
ATOM 1402 N N . THR A 1 185 ? -14.880 6.179 22.447 1.00 27.65 185 THR A N 1
ATOM 1403 C CA . THR A 1 185 ? -13.857 5.558 23.266 1.00 27.18 185 THR A CA 1
ATOM 1404 C C . THR A 1 185 ? -13.375 4.286 22.606 1.00 27.07 185 THR A C 1
ATOM 1405 O O . THR A 1 185 ? -12.216 3.911 22.789 1.00 27.94 185 THR A O 1
ATOM 1417 N N . ALA A 1 187 ? -13.033 3.875 19.316 1.00 24.57 187 ALA A N 1
ATOM 1418 C CA . ALA A 1 187 ? -12.073 4.362 18.305 1.00 24.53 187 ALA A CA 1
ATOM 1419 C C . ALA A 1 187 ? -10.732 4.752 18.951 1.00 24.71 187 ALA A C 1
ATOM 1420 O O . ALA A 1 187 ? -9.648 4.434 18.448 1.00 23.24 187 ALA A O 1
ATOM 1422 N N . VAL A 1 188 ? -10.786 5.446 20.092 1.00 23.31 188 VAL A N 1
ATOM 1423 C CA . VAL A 1 188 ? -9.569 5.840 20.781 1.00 23.07 188 VAL A CA 1
ATOM 1424 C C . VAL A 1 188 ? -8.769 4.610 21.207 1.00 23.15 188 VAL A C 1
ATOM 1425 O O . VAL A 1 188 ? -7.572 4.532 21.019 1.00 24.57 188 VAL A O 1
ATOM 1429 N N . GLN A 1 189 ? -9.454 3.622 21.771 1.00 25.12 189 GLN A N 1
ATOM 1430 C CA . GLN A 1 189 ? -8.783 2.398 22.217 1.00 24.58 189 GLN A CA 1
ATOM 1431 C C . GLN A 1 189 ? -8.092 1.659 21.069 1.00 23.35 189 GLN A C 1
ATOM 1432 O O . GLN A 1 189 ? -6.998 1.157 21.227 1.00 22.14 189 GLN A O 1
ATOM 1438 N N . ILE A 1 190 ? -8.778 1.566 19.937 1.00 22.57 190 ILE A N 1
ATOM 1439 C CA . ILE A 1 190 ? -8.218 0.854 18.784 1.00 22.66 190 ILE A CA 1
ATOM 1440 C C . ILE A 1 190 ? -7.025 1.604 18.228 1.00 22.66 190 ILE A C 1
ATOM 1441 O O . ILE A 1 190 ? -5.953 1.023 18.001 1.00 24.01 190 ILE A O 1
ATOM 1446 N N . ALA A 1 191 ? -7.183 2.907 18.048 1.00 22.76 191 ALA A N 1
ATOM 1447 C CA . ALA A 1 191 ? -6.044 3.709 17.571 1.00 24.35 191 ALA A CA 1
ATOM 1448 C C . ALA A 1 191 ? -4.815 3.601 18.485 1.00 25.06 191 ALA A C 1
ATOM 1449 O O . ALA A 1 191 ? -3.665 3.580 18.005 1.00 26.21 191 ALA A O 1
ATOM 1451 N N . LYS A 1 192 ? -5.039 3.560 19.795 1.00 27.08 192 LYS A N 1
ATOM 1452 C CA . LYS A 1 192 ? -3.941 3.444 20.734 1.00 29.73 192 LYS A CA 1
ATOM 1453 C C . LYS A 1 192 ? -3.327 2.036 20.663 1.00 30.35 192 LYS A C 1
ATOM 1454 O O . LYS A 1 192 ? -2.147 1.846 20.888 1.00 30.96 192 LYS A O 1
ATOM 1460 N N . ALA A 1 193 ? -4.132 1.028 20.372 1.00 29.94 193 ALA A N 1
ATOM 1461 C CA . ALA A 1 193 ? -3.584 -0.322 20.341 1.00 29.19 193 ALA A CA 1
ATOM 1462 C C . ALA A 1 193 ? -2.934 -0.660 19.013 1.00 28.60 193 ALA A C 1
ATOM 1463 O O . ALA A 1 193 ? -2.063 -1.511 18.968 1.00 29.78 193 ALA A O 1
ATOM 1465 N N . VAL A 1 194 ? -3.339 -0.012 17.937 1.00 29.14 194 VAL A N 1
ATOM 1466 C CA . VAL A 1 194 ? -2.800 -0.406 16.624 1.00 30.18 194 VAL A CA 1
ATOM 1467 C C . VAL A 1 194 ? -1.990 0.551 15.774 1.00 31.76 194 VAL A C 1
ATOM 1468 O O . VAL A 1 194 ? -1.487 0.117 14.740 1.00 33.01 194 VAL A O 1
ATOM 1472 N N . SER A 1 195 ? -1.842 1.823 16.131 1.00 32.07 195 SER A N 1
ATOM 1473 C CA . SER A 1 195 ? -1.096 2.738 15.210 1.00 30.85 195 SER A CA 1
ATOM 1474 C C . SER A 1 195 ? 0.168 3.466 15.661 1.00 32.80 195 SER A C 1
ATOM 1475 O O . SER A 1 195 ? 0.958 3.925 14.810 1.00 34.58 195 SER A O 1
ATOM 1478 N N . GLY A 1 196 ? 0.350 3.650 16.950 1.00 28.72 196 GLY A N 1
ATOM 1479 C CA . GLY A 1 196 ? 1.529 4.418 17.344 1.00 29.62 196 GLY A CA 1
ATOM 1480 C C . GLY A 1 196 ? 1.339 5.929 17.138 1.00 29.15 196 GLY A C 1
ATOM 1481 O O . GLY A 1 196 ? 2.179 6.759 17.544 1.00 28.05 196 GLY A O 1
ATOM 1482 N N . ALA A 1 197 ? 0.211 6.314 16.562 1.00 26.87 197 ALA A N 1
ATOM 1483 C CA . ALA A 1 197 ? -0.063 7.722 16.317 1.00 25.61 197 ALA A CA 1
ATOM 1484 C C . ALA A 1 197 ? -0.395 8.475 17.597 1.00 26.15 197 ALA A C 1
ATOM 1485 O O . ALA A 1 197 ? -0.872 7.881 18.549 1.00 25.36 197 ALA A O 1
ATOM 1487 N N . THR A 1 198 ? -0.163 9.789 17.595 1.00 26.00 198 THR A N 1
ATOM 1488 C CA . THR A 1 198 ? -0.576 10.646 18.707 1.00 27.23 198 THR A CA 1
ATOM 1489 C C . THR A 1 198 ? -2.088 10.804 18.559 1.00 27.31 198 THR A C 1
ATOM 1490 O O . THR A 1 198 ? -2.613 11.165 17.477 1.00 25.96 198 THR A O 1
ATOM 1494 N N . ILE A 1 199 ? -2.812 10.602 19.649 1.00 26.28 199 ILE A N 1
ATOM 1495 C CA . ILE A 1 199 ? -4.252 10.673 19.581 1.00 27.21 199 ILE A CA 1
ATOM 1496 C C . ILE A 1 199 ? -4.869 11.828 20.347 1.00 28.15 199 ILE A C 1
ATOM 1497 O O . ILE A 1 199 ? -4.697 11.957 21.570 1.00 29.06 199 ILE A O 1
ATOM 1502 N N . ILE A 1 200 ? -5.611 12.664 19.633 1.00 26.26 200 ILE A N 1
ATOM 1503 C CA . ILE A 1 200 ? -6.312 13.775 20.274 1.00 26.60 200 ILE A CA 1
ATOM 1504 C C . ILE A 1 200 ? -7.786 13.443 20.285 1.00 26.83 200 ILE A C 1
ATOM 1505 O O . ILE A 1 200 ? -8.388 13.006 19.285 1.00 26.30 200 ILE A O 1
ATOM 1510 N N . GLY A 1 201 ? -8.394 13.591 21.445 1.00 25.85 201 GLY A N 1
ATOM 1511 C CA . GLY A 1 201 ? -9.804 13.321 21.545 1.00 25.20 201 GLY A CA 1
ATOM 1512 C C . GLY A 1 201 ? -10.532 14.624 21.841 1.00 28.08 201 GLY A C 1
ATOM 1513 O O . GLY A 1 201 ? -10.005 15.453 22.601 1.00 29.34 201 GLY A O 1
ATOM 1514 N N . VAL A 1 202 ? -11.671 14.860 21.205 1.00 27.81 202 VAL A N 1
ATOM 1515 C CA . VAL A 1 202 ? -12.457 16.042 21.532 1.00 31.46 202 VAL A CA 1
ATOM 1516 C C . VAL A 1 202 ? -13.906 15.684 21.872 1.00 33.16 202 VAL A C 1
ATOM 1517 O O . VAL A 1 202 ? -14.525 14.805 21.262 1.00 31.81 202 VAL A O 1
ATOM 1521 N N . ASP A 1 203 ? -14.445 16.344 22.898 1.00 35.36 203 ASP A N 1
ATOM 1522 C CA . ASP A 1 203 ? -15.843 16.157 23.244 1.00 37.61 203 ASP A CA 1
ATOM 1523 C C . ASP A 1 203 ? -16.392 17.422 23.940 1.00 39.89 203 ASP A C 1
ATOM 1524 O O . ASP A 1 203 ? -15.665 18.403 24.129 1.00 39.32 203 ASP A O 1
ATOM 1529 N N . VAL A 1 204 ? -17.658 17.399 24.325 1.00 41.62 204 VAL A N 1
ATOM 1530 C CA . VAL A 1 204 ? -18.261 18.600 24.876 1.00 45.07 204 VAL A CA 1
ATOM 1531 C C . VAL A 1 204 ? -18.726 18.632 26.328 1.00 46.71 204 VAL A C 1
ATOM 1532 O O . VAL A 1 204 ? -19.128 19.700 26.797 1.00 47.68 204 VAL A O 1
ATOM 1536 N N . ARG A 1 205 ? -18.703 17.492 27.025 1.00 47.80 205 ARG A N 1
ATOM 1537 C CA . ARG A 1 205 ? -19.120 17.439 28.426 1.00 47.99 205 ARG A CA 1
ATOM 1538 C C . ARG A 1 205 ? -17.896 16.950 29.175 1.00 48.62 205 ARG A C 1
ATOM 1539 O O . ARG A 1 205 ? -17.093 16.211 28.612 1.00 48.32 205 ARG A O 1
ATOM 1541 N N . GLU A 1 206 ? -17.754 17.354 30.438 1.00 48.91 206 GLU A N 1
ATOM 1542 C CA . GLU A 1 206 ? -16.602 16.975 31.262 1.00 48.04 206 GLU A CA 1
ATOM 1543 C C . GLU A 1 206 ? -16.423 15.478 31.501 1.00 47.80 206 GLU A C 1
ATOM 1544 O O . GLU A 1 206 ? -15.299 14.982 31.523 1.00 46.51 206 GLU A O 1
ATOM 1545 N N . GLU A 1 207 ? -17.528 14.766 31.683 1.00 48.55 207 GLU A N 1
ATOM 1546 C CA . GLU A 1 207 ? -17.470 13.322 31.924 1.00 49.80 207 GLU A CA 1
ATOM 1547 C C . GLU A 1 207 ? -16.871 12.639 30.685 1.00 48.48 207 GLU A C 1
ATOM 1548 O O . GLU A 1 207 ? -15.990 11.779 30.780 1.00 48.63 207 GLU A O 1
ATOM 1554 N N . ALA A 1 208 ? -17.383 13.044 29.534 1.00 47.16 208 ALA A N 1
ATOM 1555 C CA . ALA A 1 208 ? -16.957 12.520 28.235 1.00 45.29 208 ALA A CA 1
ATOM 1556 C C . ALA A 1 208 ? -15.472 12.775 27.998 1.00 45.11 208 ALA A C 1
ATOM 1557 O O . ALA A 1 208 ? -14.750 11.863 27.600 1.00 43.98 208 ALA A O 1
ATOM 1559 N N . VAL A 1 209 ? -15.014 14.004 28.247 1.00 44.05 209 VAL A N 1
ATOM 1560 C CA . VAL A 1 209 ? -13.611 14.322 28.069 1.00 44.73 209 VAL A CA 1
ATOM 1561 C C . VAL A 1 209 ? -12.757 13.410 28.928 1.00 44.62 209 VAL A C 1
ATOM 1562 O O . VAL A 1 209 ? -11.647 13.028 28.531 1.00 45.40 209 VAL A O 1
ATOM 1566 N N . GLU A 1 210 ? -13.264 13.065 30.108 1.00 45.16 210 GLU A N 1
ATOM 1567 C CA . GLU A 1 210 ? -12.538 12.187 31.026 1.00 44.82 210 GLU A CA 1
ATOM 1568 C C . GLU A 1 210 ? -12.542 10.735 30.529 1.00 42.45 210 GLU A C 1
ATOM 1569 O O . GLU A 1 210 ? -11.550 10.016 30.660 1.00 41.20 210 GLU A O 1
ATOM 1575 N N . ALA A 1 211 ? -13.671 10.304 29.998 1.00 40.59 211 ALA A N 1
ATOM 1576 C CA . ALA A 1 211 ? -13.775 8.943 29.467 1.00 39.70 211 ALA A CA 1
ATOM 1577 C C . ALA A 1 211 ? -12.804 8.774 28.272 1.00 37.89 211 ALA A C 1
ATOM 1578 O O . ALA A 1 211 ? -12.161 7.736 28.129 1.00 38.00 211 ALA A O 1
ATOM 1580 N N . ALA A 1 212 ? -12.676 9.813 27.450 1.00 37.60 212 ALA A N 1
ATOM 1581 C CA . ALA A 1 212 ? -11.757 9.778 26.310 1.00 37.08 212 ALA A CA 1
ATOM 1582 C C . ALA A 1 212 ? -10.329 9.601 26.840 1.00 38.13 212 ALA A C 1
ATOM 1583 O O . ALA A 1 212 ? -9.509 8.844 26.290 1.00 35.03 212 ALA A O 1
ATOM 1585 N N . LYS A 1 213 ? -10.019 10.308 27.927 1.00 38.41 213 LYS A N 1
ATOM 1586 C CA . LYS A 1 213 ? -8.694 10.192 28.491 1.00 39.92 213 LYS A CA 1
ATOM 1587 C C . LYS A 1 213 ? -8.488 8.774 29.067 1.00 39.72 213 LYS A C 1
ATOM 1588 O O . LYS A 1 213 ? -7.413 8.202 28.959 1.00 38.79 213 LYS A O 1
ATOM 1599 N N . ARG A 1 214 ? -9.520 8.214 29.684 1.00 41.22 214 ARG A N 1
ATOM 1600 C CA . ARG A 1 214 ? -9.430 6.865 30.242 1.00 42.72 214 ARG A CA 1
ATOM 1601 C C . ARG A 1 214 ? -9.203 5.849 29.102 1.00 42.32 214 ARG A C 1
ATOM 1602 O O . ARG A 1 214 ? -8.482 4.864 29.243 1.00 42.85 214 ARG A O 1
ATOM 1610 N N . ALA A 1 215 ? -9.813 6.134 27.962 1.00 40.75 215 ALA A N 1
ATOM 1611 C CA . ALA A 1 215 ? -9.719 5.278 26.777 1.00 39.05 215 ALA A CA 1
ATOM 1612 C C . ALA A 1 215 ? -8.317 5.257 26.196 1.00 37.49 215 ALA A C 1
ATOM 1613 O O . ALA A 1 215 ? -7.991 4.395 25.387 1.00 37.12 215 ALA A O 1
ATOM 1615 N N . GLY A 1 216 ? -7.503 6.239 26.566 1.00 36.22 216 GLY A N 1
ATOM 1616 C CA . GLY A 1 216 ? -6.150 6.257 26.065 1.00 34.62 216 GLY A CA 1
ATOM 1617 C C . GLY A 1 216 ? -5.742 7.456 25.244 1.00 32.85 216 GLY A C 1
ATOM 1618 O O . GLY A 1 216 ? -4.644 7.434 24.704 1.00 34.20 216 GLY A O 1
ATOM 1619 N N . ALA A 1 217 ? -6.571 8.499 25.134 1.00 32.21 217 ALA A N 1
ATOM 1620 C CA . ALA A 1 217 ? -6.180 9.661 24.316 1.00 31.61 217 ALA A CA 1
ATOM 1621 C C . ALA A 1 217 ? -4.957 10.350 24.901 1.00 33.00 217 ALA A C 1
ATOM 1622 O O . ALA A 1 217 ? -4.849 10.466 26.123 1.00 32.54 217 ALA A O 1
ATOM 1624 N N . ASP A 1 218 ? -4.007 10.739 24.053 1.00 31.52 218 ASP A N 1
ATOM 1625 C CA . ASP A 1 218 ? -2.818 11.436 24.537 1.00 32.42 218 ASP A CA 1
ATOM 1626 C C . ASP A 1 218 ? -3.133 12.876 24.960 1.00 33.42 218 ASP A C 1
ATOM 1627 O O . ASP A 1 218 ? -2.470 13.442 25.858 1.00 31.13 218 ASP A O 1
ATOM 1632 N N . TYR A 1 219 ? -4.117 13.468 24.286 1.00 32.22 219 TYR A N 1
ATOM 1633 C CA . TYR A 1 219 ? -4.563 14.844 24.548 1.00 32.71 219 TYR A CA 1
ATOM 1634 C C . TYR A 1 219 ? -6.070 14.855 24.427 1.00 33.57 219 TYR A C 1
ATOM 1635 O O . TYR A 1 219 ? -6.630 14.176 23.557 1.00 32.87 219 TYR A O 1
ATOM 1644 N N . VAL A 1 220 ? -6.760 15.583 25.308 1.00 33.11 220 VAL A N 1
ATOM 1645 C CA . VAL A 1 220 ? -8.214 15.651 25.180 1.00 34.79 220 VAL A CA 1
ATOM 1646 C C . VAL A 1 220 ? -8.627 17.110 25.274 1.00 36.51 220 VAL A C 1
ATOM 1647 O O . VAL A 1 220 ? -8.004 17.902 25.994 1.00 37.60 220 VAL A O 1
ATOM 1654 N N . ILE A 1 221 ? -9.648 17.466 24.508 1.00 35.56 221 ILE A N 1
ATOM 1655 C CA . ILE A 1 221 ? -10.137 18.839 24.415 1.00 36.64 221 ILE A CA 1
ATOM 1656 C C . ILE A 1 221 ? -11.617 18.917 24.775 1.00 36.97 221 ILE A C 1
ATOM 1657 O O . ILE A 1 221 ? -12.419 18.099 24.300 1.00 36.80 221 ILE A O 1
ATOM 1662 N N . ASN A 1 222 ? -11.982 19.866 25.640 1.00 38.42 222 ASN A N 1
ATOM 1663 C CA . ASN A 1 222 ? -13.402 20.067 25.995 1.00 40.22 222 ASN A CA 1
ATOM 1664 C C . ASN A 1 222 ? -13.842 21.203 25.093 1.00 41.23 222 ASN A C 1
ATOM 1665 O O . ASN A 1 222 ? -13.498 22.365 25.325 1.00 42.50 222 ASN A O 1
ATOM 1670 N N . ALA A 1 223 ? -14.577 20.884 24.048 1.00 42.42 223 ALA A N 1
ATOM 1671 C CA . ALA A 1 223 ? -14.990 21.898 23.088 1.00 44.72 223 ALA A CA 1
ATOM 1672 C C . ALA A 1 223 ? -15.913 22.964 23.667 1.00 46.35 223 ALA A C 1
ATOM 1673 O O . ALA A 1 223 ? -16.125 24.006 23.034 1.00 47.29 223 ALA A O 1
ATOM 1675 N N . SER A 1 224 ? -16.454 22.710 24.855 1.00 46.89 224 SER A N 1
ATOM 1676 C CA . SER A 1 224 ? -17.357 23.662 25.502 1.00 48.69 224 SER A CA 1
ATOM 1677 C C . SER A 1 224 ? -16.591 24.729 26.258 1.00 49.47 224 SER A C 1
ATOM 1678 O O . SER A 1 224 ? -17.072 25.852 26.407 1.00 50.43 224 SER A O 1
ATOM 1681 N N . MET A 1 225 ? -15.411 24.371 26.744 1.00 50.25 225 MET A N 1
ATOM 1682 C CA . MET A 1 225 ? -14.588 25.279 27.513 1.00 51.25 225 MET A CA 1
ATOM 1683 C C . MET A 1 225 ? -13.326 25.784 26.811 1.00 51.75 225 MET A C 1
ATOM 1684 O O . MET A 1 225 ? -12.639 26.667 27.357 1.00 52.24 225 MET A O 1
ATOM 1689 N N . GLN A 1 226 ? -12.986 25.240 25.639 1.00 48.82 226 GLN A N 1
ATOM 1690 C CA . GLN A 1 226 ? -11.772 25.690 24.930 1.00 47.60 226 GLN A CA 1
ATOM 1691 C C . GLN A 1 226 ? -12.067 25.815 23.425 1.00 45.83 226 GLN A C 1
ATOM 1692 O O . GLN A 1 226 ? -13.028 25.221 22.943 1.00 45.89 226 GLN A O 1
ATOM 1698 N N . ASP A 1 227 ? -11.282 26.591 22.677 1.00 43.46 227 ASP A N 1
ATOM 1699 C CA . ASP A 1 227 ? -11.536 26.661 21.232 1.00 41.92 227 ASP A CA 1
ATOM 1700 C C . ASP A 1 227 ? -10.828 25.421 20.697 1.00 38.30 227 ASP A C 1
ATOM 1701 O O . ASP A 1 227 ? -9.597 25.341 20.727 1.00 36.08 227 ASP A O 1
ATOM 1706 N N . PRO A 1 228 ? -11.590 24.452 20.167 1.00 37.14 228 PRO A N 1
ATOM 1707 C CA . PRO A 1 228 ? -10.939 23.224 19.657 1.00 35.44 228 PRO A CA 1
ATOM 1708 C C . PRO A 1 228 ? -9.909 23.421 18.565 1.00 33.39 228 PRO A C 1
ATOM 1709 O O . PRO A 1 228 ? -8.850 22.767 18.567 1.00 31.80 228 PRO A O 1
ATOM 1713 N N . LEU A 1 229 ? -10.200 24.315 17.626 1.00 31.58 229 LEU A N 1
ATOM 1714 C CA . LEU A 1 229 ? -9.271 24.547 16.545 1.00 31.95 229 LEU A CA 1
ATOM 1715 C C . LEU A 1 229 ? -7.966 25.151 17.042 1.00 31.50 229 LEU A C 1
ATOM 1716 O O . LEU A 1 229 ? -6.877 24.773 16.608 1.00 30.99 229 LEU A O 1
ATOM 1721 N N . ALA A 1 230 ? -8.060 26.103 17.957 1.00 32.30 230 ALA A N 1
ATOM 1722 C CA . ALA A 1 230 ? -6.846 26.737 18.488 1.00 31.78 230 ALA A CA 1
ATOM 1723 C C . ALA A 1 230 ? -5.972 25.717 19.271 1.00 30.38 230 ALA A C 1
ATOM 1724 O O . ALA A 1 230 ? -4.742 25.739 19.183 1.00 30.67 230 ALA A O 1
ATOM 1726 N N . GLU A 1 231 ? -6.615 24.861 20.055 1.00 31.26 231 GLU A N 1
ATOM 1727 C CA . GLU A 1 231 ? -5.931 23.823 20.832 1.00 30.67 231 GLU A CA 1
ATOM 1728 C C . GLU A 1 231 ? -5.275 22.842 19.874 1.00 29.68 231 GLU A C 1
ATOM 1729 O O . GLU A 1 231 ? -4.124 22.452 20.048 1.00 26.78 231 GLU A O 1
ATOM 1735 N N . ILE A 1 232 ? -6.018 22.432 18.834 1.00 29.58 232 ILE A N 1
ATOM 1736 C CA . ILE A 1 232 ? -5.409 21.527 17.855 1.00 28.88 232 ILE A CA 1
ATOM 1737 C C . ILE A 1 232 ? -4.204 22.159 17.182 1.00 29.51 232 ILE A C 1
ATOM 1738 O O . ILE A 1 232 ? -3.160 21.505 16.990 1.00 30.88 232 ILE A O 1
ATOM 1743 N N . ARG A 1 233 ? -4.313 23.429 16.813 1.00 30.67 233 ARG A N 1
ATOM 1744 C CA . ARG A 1 233 ? -3.185 24.092 16.178 1.00 33.20 233 ARG A CA 1
ATOM 1745 C C . ARG A 1 233 ? -1.988 24.194 17.161 1.00 32.80 233 ARG A C 1
ATOM 1746 O O . ARG A 1 233 ? -0.823 24.073 16.759 1.00 32.97 233 ARG A O 1
ATOM 1754 N N . ARG A 1 234 ? -2.281 24.380 18.441 1.00 32.97 234 ARG A N 1
ATOM 1755 C CA . ARG A 1 234 ? -1.214 24.446 19.454 1.00 32.96 234 ARG A CA 1
ATOM 1756 C C . ARG A 1 234 ? -0.525 23.084 19.594 1.00 31.39 234 ARG A C 1
ATOM 1757 O O . ARG A 1 234 ? 0.707 22.956 19.471 1.00 31.39 234 ARG A O 1
ATOM 1765 N N . ILE A 1 235 ? -1.325 22.047 19.837 1.00 31.86 235 ILE A N 1
ATOM 1766 C CA . ILE A 1 235 ? -0.779 20.697 19.996 1.00 30.40 235 ILE A CA 1
ATOM 1767 C C . ILE A 1 235 ? 0.022 20.247 18.790 1.00 30.97 235 ILE A C 1
ATOM 1768 O O . ILE A 1 235 ? 1.112 19.691 18.954 1.00 30.03 235 ILE A O 1
ATOM 1773 N N . THR A 1 236 ? -0.488 20.509 17.569 1.00 31.26 236 THR A N 1
ATOM 1774 C CA . THR A 1 236 ? 0.205 20.094 16.354 1.00 30.23 236 THR A CA 1
ATOM 1775 C C . THR A 1 236 ? 1.195 21.119 15.818 1.00 31.86 236 THR A C 1
ATOM 1776 O O . THR A 1 236 ? 1.705 20.981 14.716 1.00 30.78 236 THR A O 1
ATOM 1780 N N . GLU A 1 237 ? 1.508 22.143 16.610 1.00 33.87 237 GLU A N 1
ATOM 1781 C CA . GLU A 1 237 ? 2.430 23.192 16.160 1.00 34.55 237 GLU A CA 1
ATOM 1782 C C . GLU A 1 237 ? 2.065 23.788 14.804 1.00 32.56 237 GLU A C 1
ATOM 1783 O O . GLU A 1 237 ? 2.916 23.957 13.937 1.00 33.35 237 GLU A O 1
ATOM 1789 N N . SER A 1 238 ? 0.782 24.061 14.641 1.00 32.02 238 SER A N 1
ATOM 1790 C CA . SER A 1 238 ? 0.237 24.671 13.447 1.00 32.98 238 SER A CA 1
ATOM 1791 C C . SER A 1 238 ? 0.054 23.765 12.226 1.00 32.11 238 SER A C 1
ATOM 1792 O O . SER A 1 238 ? -0.460 24.223 11.199 1.00 30.91 238 SER A O 1
ATOM 1795 N N . LYS A 1 239 ? 0.483 22.516 12.322 1.00 29.67 239 LYS A N 1
ATOM 1796 C CA . LYS A 1 239 ? 0.352 21.608 11.177 1.00 29.83 239 LYS A CA 1
ATOM 1797 C C . LYS A 1 239 ? -1.084 21.144 10.925 1.00 27.42 239 LYS A C 1
ATOM 1798 O O . LYS A 1 239 ? -1.490 20.985 9.757 1.00 28.46 239 LYS A O 1
ATOM 1804 N N . GLY A 1 240 ? -1.847 20.924 11.997 1.00 26.05 240 GLY A N 1
ATOM 1805 C CA . GLY A 1 240 ? -3.202 20.366 11.866 1.00 26.62 240 GLY A CA 1
ATOM 1806 C C . GLY A 1 240 ? -3.058 18.846 12.024 1.00 25.23 240 GLY A C 1
ATOM 1807 O O . GLY A 1 240 ? -1.926 18.357 12.087 1.00 25.01 240 GLY A O 1
ATOM 1808 N N . VAL A 1 241 ? -4.168 18.100 12.085 1.00 24.15 241 VAL A N 1
ATOM 1809 C CA . VAL A 1 241 ? -4.097 16.625 12.249 1.00 24.49 241 VAL A CA 1
ATOM 1810 C C . VAL A 1 241 ? -4.117 15.901 10.912 1.00 24.15 241 VAL A C 1
ATOM 1811 O O . VAL A 1 241 ? -4.726 16.360 9.957 1.00 23.06 241 VAL A O 1
ATOM 1815 N N . ASP A 1 242 ? -3.453 14.761 10.878 1.00 24.12 242 ASP A N 1
ATOM 1816 C CA . ASP A 1 242 ? -3.345 13.962 9.658 1.00 22.99 242 ASP A CA 1
ATOM 1817 C C . ASP A 1 242 ? -4.598 13.161 9.371 1.00 22.44 242 ASP A C 1
ATOM 1818 O O . ASP A 1 242 ? -4.736 12.600 8.293 1.00 23.47 242 ASP A O 1
ATOM 1823 N N . ALA A 1 243 ? -5.481 13.073 10.356 1.00 21.77 243 ALA A N 1
ATOM 1824 C CA . ALA A 1 243 ? -6.768 12.379 10.176 1.00 21.24 243 ALA A CA 1
ATOM 1825 C C . ALA A 1 243 ? -7.751 12.799 11.223 1.00 22.26 243 ALA A C 1
ATOM 1826 O O . ALA A 1 243 ? -7.350 13.133 12.333 1.00 21.76 243 ALA A O 1
ATOM 1828 N N . VAL A 1 244 ? -9.034 12.800 10.857 1.00 21.30 244 VAL A N 1
ATOM 1829 C 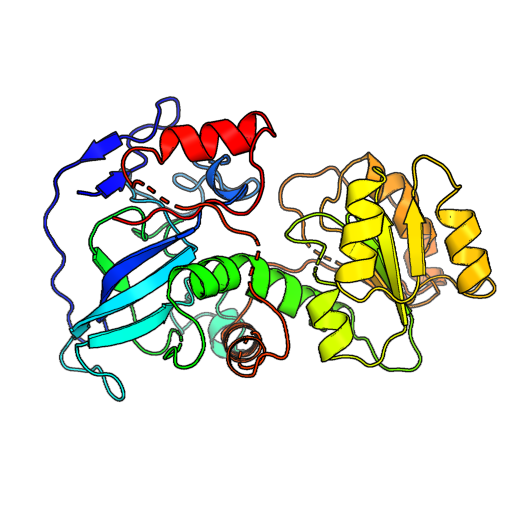CA . VAL A 1 244 ? -10.128 13.044 11.782 1.00 21.58 244 VAL A CA 1
ATOM 1830 C C . VAL A 1 244 ? -11.098 11.860 11.607 1.00 23.58 244 VAL A C 1
ATOM 1831 O O . VAL A 1 244 ? -11.356 11.456 10.487 1.00 23.67 244 VAL A O 1
ATOM 1835 N N . ILE A 1 245 ? -11.581 11.272 12.697 1.00 22.69 245 ILE A N 1
ATOM 1836 C CA . ILE A 1 245 ? -12.623 10.251 12.609 1.00 22.73 245 ILE A CA 1
ATOM 1837 C C . ILE A 1 245 ? -13.819 10.972 13.167 1.00 24.47 245 ILE A C 1
ATOM 1838 O O . ILE A 1 245 ? -13.841 11.355 14.340 1.00 24.35 245 ILE A O 1
ATOM 1843 N N . ASP A 1 246 ? -14.779 11.249 12.305 1.00 24.64 246 ASP A N 1
ATOM 1844 C CA . ASP A 1 246 ? -15.974 12.000 12.711 1.00 26.49 246 ASP A CA 1
ATOM 1845 C C . ASP A 1 246 ? -17.136 11.012 12.766 1.00 28.78 246 ASP A C 1
ATOM 1846 O O . ASP A 1 246 ? -17.624 10.502 11.737 1.00 26.56 246 ASP A O 1
ATOM 1851 N N . LEU A 1 247 ? -17.540 10.722 13.999 1.00 31.85 247 LEU A N 1
ATOM 1852 C CA . LEU A 1 247 ? -18.585 9.747 14.245 1.00 38.14 247 LEU A CA 1
ATOM 1853 C C . LEU A 1 247 ? -19.986 10.312 14.117 1.00 40.80 247 LEU A C 1
ATOM 1854 O O . LEU A 1 247 ? -20.962 9.578 14.286 1.00 43.05 247 LEU A O 1
ATOM 1859 N N . ASN A 1 248 ? -20.092 11.592 13.765 1.00 42.34 248 ASN A N 1
ATOM 1860 C CA . ASN A 1 248 ? -21.392 12.248 13.648 1.00 44.06 248 ASN A CA 1
ATOM 1861 C C . ASN A 1 248 ? -21.744 12.823 12.292 1.00 43.64 248 ASN A C 1
ATOM 1862 O O . ASN A 1 248 ? -22.817 12.557 11.774 1.00 44.96 248 ASN A O 1
ATOM 1867 N N . ASN A 1 249 ? -20.840 13.621 11.738 1.00 42.50 249 ASN A N 1
ATOM 1868 C CA . ASN A 1 249 ? -21.063 14.313 10.466 1.00 43.96 249 ASN A CA 1
ATOM 1869 C C . ASN A 1 249 ? -22.332 15.175 10.517 1.00 43.81 249 ASN A C 1
ATOM 1870 O O . ASN A 1 249 ? -23.176 15.157 9.598 1.00 43.61 249 ASN A O 1
ATOM 1875 N N . SER A 1 250 ? -22.443 15.939 11.605 1.00 41.43 250 SER A N 1
ATOM 1876 C CA . SER A 1 250 ? -23.553 16.848 11.782 1.00 40.08 250 SER A CA 1
ATOM 1877 C C . SER A 1 250 ? -23.183 18.173 11.169 1.00 39.63 250 SER A C 1
ATOM 1878 O O . SER A 1 250 ? -22.048 18.401 10.815 1.00 37.37 250 SER A O 1
ATOM 1881 N N . GLU A 1 251 ? -24.147 19.079 11.065 1.00 41.65 251 GLU A N 1
ATOM 1882 C CA . GLU A 1 251 ? -23.865 20.387 10.512 1.00 43.34 251 GLU A CA 1
ATOM 1883 C C . GLU A 1 251 ? -22.769 20.967 11.402 1.00 42.83 251 GLU A C 1
ATOM 1884 O O . GLU A 1 251 ? -21.820 21.624 10.942 1.00 42.86 251 GLU A O 1
ATOM 1890 N N . LYS A 1 252 ? -22.893 20.660 12.684 1.00 41.50 252 LYS A N 1
ATOM 1891 C CA . LYS A 1 252 ? -21.985 21.152 13.693 1.00 41.92 252 LYS A CA 1
ATOM 1892 C C . LYS A 1 252 ? -20.529 20.692 13.492 1.00 40.20 252 LYS A C 1
ATOM 1893 O O . LYS A 1 252 ? -19.617 21.522 13.407 1.00 39.45 252 LYS A O 1
ATOM 1899 N N . THR A 1 253 ? -20.307 19.384 13.398 1.00 37.74 253 THR A N 1
ATOM 1900 C CA . THR A 1 253 ? -18.934 18.905 13.260 1.00 35.22 253 THR A CA 1
ATOM 1901 C C . THR A 1 253 ? -18.359 19.216 11.896 1.00 33.35 253 THR A C 1
ATOM 1902 O O . THR A 1 253 ? -17.200 19.620 11.793 1.00 30.87 253 THR A O 1
ATOM 1906 N N . LEU A 1 254 ? -19.165 19.085 10.843 1.00 32.44 254 LEU A N 1
ATOM 1907 C CA . LEU A 1 254 ? -18.656 19.359 9.502 1.00 33.48 254 LEU A CA 1
ATOM 1908 C C . LEU A 1 254 ? -18.271 20.803 9.238 1.00 33.81 254 LEU A C 1
ATOM 1909 O O . LEU A 1 254 ? -17.482 21.085 8.311 1.00 34.97 254 LEU A O 1
ATOM 1914 N N . SER A 1 255 ? -18.801 21.717 10.036 1.00 34.09 255 SER A N 1
ATOM 1915 C CA . SER A 1 255 ? -18.476 23.119 9.845 1.00 35.47 255 SER A CA 1
ATOM 1916 C C . SER A 1 255 ? -17.227 23.523 10.601 1.00 35.59 255 SER A C 1
ATOM 1917 O O . SER A 1 255 ? -16.706 24.624 10.388 1.00 36.88 255 SER A O 1
ATOM 1920 N N . VAL A 1 256 ? -16.733 22.644 11.473 1.00 33.48 256 VAL A N 1
ATOM 1921 C CA . VAL A 1 256 ? -15.548 22.974 12.252 1.00 31.74 256 VAL A CA 1
ATOM 1922 C C . VAL A 1 256 ? -14.342 22.115 11.958 1.00 29.16 256 VAL A C 1
ATOM 1923 O O . VAL A 1 256 ? -13.318 22.596 11.486 1.00 29.79 256 VAL A O 1
ATOM 1927 N N . TYR A 1 257 ? -14.493 20.813 12.165 1.00 26.94 257 TYR A N 1
ATOM 1928 C CA . TYR A 1 257 ? -13.345 19.945 12.089 1.00 26.07 257 TYR A CA 1
ATOM 1929 C C . TYR A 1 257 ? -12.598 19.783 10.804 1.00 25.15 257 TYR A C 1
ATOM 1930 O O . TYR A 1 257 ? -11.437 19.519 10.843 1.00 24.17 257 TYR A O 1
ATOM 1939 N N . PRO A 1 258 ? -13.248 19.940 9.637 1.00 24.62 258 PRO A N 1
ATOM 1940 C CA . PRO A 1 258 ? -12.431 19.798 8.428 1.00 25.41 258 PRO A CA 1
ATOM 1941 C C . PRO A 1 258 ? -11.341 20.896 8.442 1.00 25.67 258 PRO A C 1
ATOM 1942 O O . PRO A 1 258 ? -10.289 20.738 7.862 1.00 25.43 258 PRO A O 1
ATOM 1946 N N . LYS A 1 259 ? -11.603 22.009 9.129 1.00 27.81 259 LYS A N 1
ATOM 1947 C CA . LYS A 1 259 ? -10.602 23.088 9.233 1.00 29.35 259 LYS A CA 1
ATOM 1948 C C . LYS A 1 259 ? -9.355 22.674 10.020 1.00 29.75 259 LYS A C 1
ATOM 1949 O O . LYS A 1 259 ? -8.301 23.302 9.898 1.00 27.00 259 LYS A O 1
ATOM 1955 N N . ALA A 1 260 ? -9.482 21.623 10.829 1.00 27.56 260 ALA A N 1
ATOM 1956 C CA . ALA A 1 260 ? -8.358 21.116 11.626 1.00 26.07 260 ALA A CA 1
ATOM 1957 C C . ALA A 1 260 ? -7.412 20.244 10.831 1.00 25.88 260 ALA A C 1
ATOM 1958 O O . ALA A 1 260 ? -6.309 19.893 11.306 1.00 24.07 260 ALA A O 1
ATOM 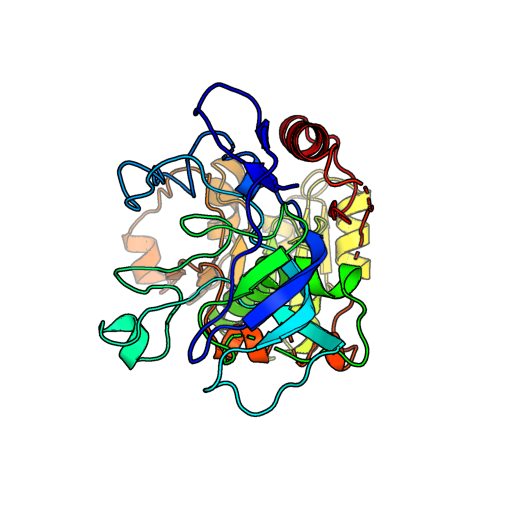1960 N N . LEU A 1 261 ? -7.784 19.895 9.596 1.00 23.21 261 LEU A N 1
ATOM 1961 C CA . LEU A 1 261 ? -6.902 18.998 8.837 1.00 22.47 261 LEU A CA 1
ATOM 1962 C C . LEU A 1 261 ? -5.616 19.578 8.366 1.00 23.27 261 LEU A C 1
ATOM 1963 O O . LEU A 1 261 ? -5.588 20.739 7.930 1.00 22.84 261 LEU A O 1
ATOM 1968 N N . ALA A 1 262 ? -4.553 18.779 8.446 1.00 21.54 262 ALA A N 1
ATOM 1969 C CA . ALA A 1 262 ? -3.235 19.138 7.879 1.00 21.98 262 ALA A CA 1
ATOM 1970 C C . ALA A 1 262 ? -3.294 18.818 6.357 1.00 24.21 262 ALA A C 1
ATOM 1971 O O . ALA A 1 262 ? -4.248 18.179 5.873 1.00 24.27 262 ALA A O 1
ATOM 1973 N N . LYS A 1 263 ? -2.295 19.275 5.605 1.00 23.87 263 LYS A N 1
ATOM 1974 C CA . LYS A 1 263 ? -2.217 18.937 4.200 1.00 23.57 263 LYS A CA 1
ATOM 1975 C C . LYS A 1 263 ? -2.134 17.383 4.149 1.00 23.30 263 LYS A C 1
ATOM 1976 O O . LYS A 1 263 ? -1.408 16.727 4.951 1.00 21.45 263 LYS A O 1
ATOM 1982 N N . GLN 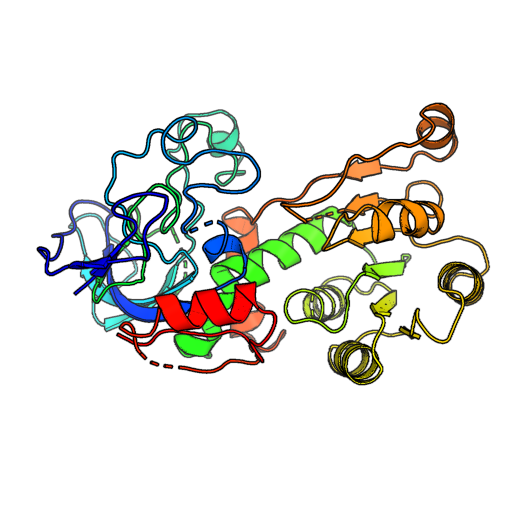A 1 264 ? -2.845 16.818 3.164 1.00 20.89 264 GLN A N 1
ATOM 1983 C CA . GLN A 1 264 ? -2.958 15.376 2.961 1.00 22.25 264 GLN A CA 1
ATOM 1984 C C . GLN A 1 264 ? -3.767 14.685 4.077 1.00 22.05 264 GLN A C 1
ATOM 1985 O O . GLN A 1 264 ? -3.834 13.427 4.125 1.00 23.45 264 GLN A O 1
ATOM 1991 N N . GLY A 1 265 ? -4.425 15.477 4.905 1.00 20.43 265 GLY A N 1
ATOM 1992 C CA . GLY A 1 265 ? -5.221 14.951 6.006 1.00 21.09 265 GLY A CA 1
ATOM 1993 C C . GLY A 1 265 ? -6.458 14.182 5.488 1.00 22.24 265 GLY A C 1
ATOM 1994 O O . GLY A 1 265 ? -7.011 14.545 4.461 1.00 21.04 265 GLY A O 1
ATOM 1995 N N . LYS A 1 266 ? -6.847 13.118 6.193 1.00 20.55 266 LYS A N 1
ATOM 1996 C CA . LYS A 1 266 ? -8.011 12.306 5.837 1.00 21.27 266 LYS A CA 1
ATOM 1997 C C . LYS A 1 266 ? -9.144 12.536 6.833 1.00 21.28 266 LYS A C 1
ATOM 1998 O O . LYS A 1 266 ? -8.977 12.347 8.048 1.00 22.24 266 LYS A O 1
ATOM 2004 N N . TYR A 1 267 ? -10.296 12.943 6.323 1.00 20.21 267 TYR A N 1
ATOM 2005 C CA . TYR A 1 267 ? -11.465 13.192 7.148 1.00 21.87 267 TYR A CA 1
ATOM 2006 C C . TYR A 1 267 ? -12.368 11.941 6.952 1.00 21.62 267 TYR A C 1
ATOM 2007 O O . TYR A 1 267 ? -13.045 11.800 5.919 1.00 21.97 267 TYR A O 1
ATOM 2016 N N . VAL A 1 268 ? -12.373 11.061 7.936 1.00 22.77 268 VAL A N 1
ATOM 2017 C CA . VAL A 1 268 ? -13.097 9.779 7.827 1.00 22.64 268 VAL A CA 1
ATOM 2018 C C . VAL A 1 268 ? -14.474 9.935 8.423 1.00 25.33 268 VAL A C 1
ATOM 2019 O O . VAL A 1 268 ? -14.611 10.243 9.610 1.00 25.61 268 VAL A O 1
ATOM 2031 N N . VAL A 1 270 ? -18.019 8.430 9.434 1.00 29.08 270 VAL A N 1
ATOM 2032 C CA . VAL A 1 270 ? -18.628 7.198 9.870 1.00 31.81 270 VAL A CA 1
ATOM 2033 C C . VAL A 1 270 ? -20.139 7.318 10.193 1.00 34.89 270 VAL A C 1
ATOM 2034 O O . VAL A 1 270 ? -20.819 6.312 10.378 1.00 32.61 270 VAL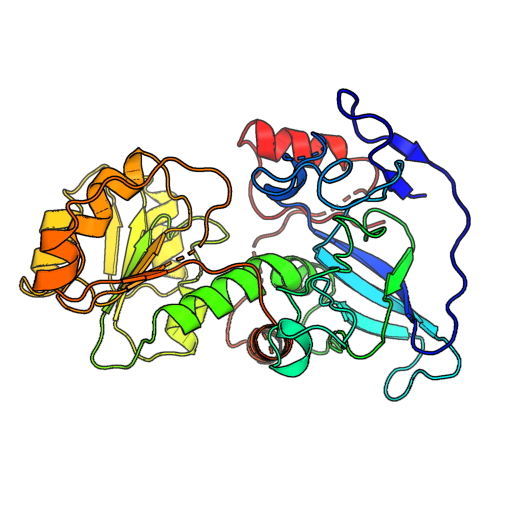 A O 1
ATOM 2038 N N . GLY A 1 271 ? -20.663 8.547 10.246 1.00 38.27 271 GLY A N 1
ATOM 2039 C CA . GLY A 1 271 ? -22.069 8.763 10.592 1.00 40.39 271 GLY A CA 1
ATOM 2040 C C . GLY A 1 271 ? -23.052 8.442 9.491 1.00 44.18 271 GLY A C 1
ATOM 2041 O O . GLY A 1 271 ? -22.787 8.720 8.312 1.00 44.29 271 GLY A O 1
ATOM 2042 N N . LEU A 1 272 ? -24.198 7.855 9.853 1.00 45.65 272 LEU A N 1
ATOM 2043 C CA . LEU A 1 272 ? -25.173 7.518 8.834 1.00 48.52 272 LEU A CA 1
ATOM 2044 C C . LEU A 1 272 ? -26.293 8.537 8.729 1.00 49.54 272 LEU A C 1
ATOM 2045 O O . LEU A 1 272 ? -27.080 8.512 7.766 1.00 49.77 272 LEU A O 1
ATOM 2050 N N . PHE A 1 273 ? -26.360 9.433 9.713 1.00 50.63 273 PHE A N 1
ATOM 2051 C CA . PHE A 1 273 ? -27.384 10.476 9.743 1.00 51.76 273 PHE A CA 1
ATOM 2052 C C . PHE A 1 273 ? -26.791 11.836 10.062 1.00 52.13 273 PHE A C 1
ATOM 2053 O O . PHE A 1 273 ? -26.663 12.241 11.228 1.00 54.03 273 PHE A O 1
ATOM 2061 N N . GLY A 1 274 ? -26.443 12.548 9.010 1.00 50.34 274 GLY A N 1
ATOM 2062 C CA . GLY A 1 274 ? -25.858 13.837 9.206 1.00 48.80 274 GLY A CA 1
ATOM 2063 C C . GLY A 1 274 ? -26.289 14.808 8.146 1.00 47.40 274 GLY A C 1
ATOM 2064 O O . GLY A 1 274 ? -27.299 14.622 7.469 1.00 46.45 274 GLY A O 1
ATOM 2065 N N . ALA A 1 275 ? -25.470 15.836 7.998 1.00 46.89 275 ALA A N 1
ATOM 2066 C CA . ALA A 1 275 ? -25.739 16.903 7.083 1.00 45.59 275 ALA A CA 1
ATOM 2067 C C . ALA A 1 275 ? -25.015 16.729 5.781 1.00 44.79 275 ALA A C 1
ATOM 2068 O O . ALA A 1 275 ? -24.512 15.651 5.469 1.00 44.17 275 ALA A O 1
ATOM 2070 N N . ASP A 1 276 ? -24.986 17.821 5.026 1.00 43.91 276 ASP A N 1
ATOM 2071 C CA . ASP A 1 276 ? -24.325 17.867 3.746 1.00 43.70 276 ASP A CA 1
ATOM 2072 C C . ASP A 1 276 ? -22.957 18.442 4.033 1.00 43.00 276 ASP A C 1
ATOM 2073 O O . ASP A 1 276 ? -22.782 19.236 4.959 1.00 40.82 276 ASP A O 1
ATOM 2078 N N . LEU A 1 277 ? -21.981 18.005 3.255 1.00 42.36 277 LEU A N 1
ATOM 2079 C CA . LEU A 1 277 ? -20.643 18.543 3.381 1.00 42.05 277 LEU A CA 1
ATOM 2080 C C . LEU A 1 277 ? -20.645 19.662 2.334 1.00 41.84 277 LEU A C 1
ATOM 2081 O O . LEU A 1 277 ? -21.143 19.463 1.215 1.00 42.02 277 LEU A O 1
ATOM 2086 N N . HIS A 1 278 ? -20.125 20.831 2.702 1.00 42.02 278 HIS A N 1
ATOM 2087 C CA . HIS A 1 278 ? -20.020 21.976 1.800 1.00 42.18 278 HIS A CA 1
ATOM 2088 C C . HIS A 1 278 ? -18.559 22.368 1.963 1.00 41.05 278 HIS A C 1
ATOM 2089 O O . HIS A 1 278 ? -18.144 22.766 3.047 1.00 41.88 278 HIS A O 1
ATOM 2096 N N . TYR A 1 279 ? -17.774 22.262 0.910 1.00 38.96 279 TYR A N 1
ATOM 2097 C CA . TYR A 1 279 ? -16.376 22.593 1.048 1.00 37.32 279 TYR A CA 1
ATOM 2098 C C . TYR A 1 279 ? -15.870 23.105 -0.286 1.00 37.12 279 TYR A C 1
ATOM 2099 O O . TYR A 1 279 ? -16.234 22.560 -1.328 1.00 38.11 279 TYR A O 1
ATOM 2108 N N . HIS A 1 280 ? -15.022 24.138 -0.261 1.00 36.09 280 HIS A N 1
ATOM 2109 C CA . HIS A 1 280 ? -14.488 24.745 -1.484 1.00 35.57 280 HIS A CA 1
ATOM 2110 C C . HIS A 1 280 ? -13.549 23.753 -2.173 1.00 34.26 280 HIS A C 1
ATOM 2111 O O . HIS A 1 280 ? -12.494 23.405 -1.653 1.00 31.41 280 HIS A O 1
ATOM 2118 N N . ALA A 1 281 ? -13.943 23.304 -3.356 1.00 33.77 281 ALA A N 1
ATOM 2119 C CA . ALA A 1 281 ? -13.160 22.304 -4.069 1.00 34.08 281 ALA A CA 1
ATOM 2120 C C . ALA A 1 281 ? -11.688 22.692 -4.276 1.00 32.96 281 ALA A C 1
ATOM 2121 O O . ALA A 1 281 ? -10.798 21.860 -4.141 1.00 31.92 281 ALA A O 1
ATOM 2123 N N . PRO A 1 282 ? -11.411 23.951 -4.629 1.00 33.79 282 PRO A N 1
ATOM 2124 C CA . PRO A 1 282 ? -10.012 24.347 -4.822 1.00 33.57 282 PRO A CA 1
ATOM 2125 C C . PRO A 1 282 ? -9.134 24.158 -3.585 1.00 33.13 282 PRO A C 1
ATOM 2126 O O . PRO A 1 282 ? -7.926 23.985 -3.719 1.00 32.36 282 PRO A O 1
ATOM 2130 N N . LEU A 1 283 ? -9.730 24.235 -2.394 1.00 32.01 283 LEU A N 1
ATOM 2131 C CA . LEU A 1 283 ? -8.973 24.022 -1.164 1.00 32.15 283 LEU A CA 1
ATOM 2132 C C . LEU A 1 283 ? -8.671 22.520 -0.965 1.00 30.24 283 LEU A C 1
ATOM 2133 O O . LEU A 1 283 ? -7.685 22.165 -0.296 1.00 28.85 283 LEU A O 1
ATOM 2138 N N . ILE A 1 284 ? -9.529 21.643 -1.500 1.00 24.76 284 ILE A N 1
ATOM 2139 C CA . ILE A 1 284 ? -9.266 20.227 -1.385 1.00 24.87 284 ILE A CA 1
ATOM 2140 C C . ILE A 1 284 ? -8.077 19.941 -2.300 1.00 24.64 284 ILE A C 1
ATOM 2141 O O . ILE A 1 284 ? -7.172 19.201 -1.968 1.00 22.83 284 ILE A O 1
ATOM 2146 N N . THR A 1 285 ? -8.072 20.547 -3.481 1.00 23.97 285 THR A N 1
ATOM 2147 C CA . THR A 1 285 ? -6.984 20.316 -4.411 1.00 24.68 285 THR A CA 1
ATOM 2148 C C . THR A 1 285 ? -5.625 20.830 -3.870 1.00 25.38 285 THR A C 1
ATOM 2149 O O . THR A 1 285 ? -4.603 20.106 -3.861 1.00 24.35 285 THR A O 1
ATOM 2153 N N . LEU A 1 286 ? -5.624 22.081 -3.445 1.00 26.33 286 LEU A N 1
ATOM 2154 C CA . LEU A 1 286 ? -4.408 22.729 -2.952 1.00 27.03 286 LEU A CA 1
ATOM 2155 C C . LEU A 1 286 ? -3.783 22.045 -1.727 1.00 26.49 286 LEU A C 1
ATOM 2156 O O . LEU A 1 286 ? -2.568 22.047 -1.573 1.00 26.41 286 LEU A O 1
ATOM 2161 N N . SER A 1 287 ? -4.620 21.517 -0.845 1.00 25.66 287 SER A N 1
ATOM 2162 C CA . SER A 1 287 ? -4.120 20.858 0.364 1.00 24.83 287 SER A CA 1
ATOM 2163 C C . SER A 1 287 ? -4.027 19.323 0.284 1.00 24.91 287 SER A C 1
ATOM 2164 O O . SER A 1 287 ? -3.502 18.689 1.218 1.00 24.79 287 SER A O 1
ATOM 2167 N N . GLU A 1 288 ? -4.507 18.742 -0.823 1.00 22.05 288 GLU A N 1
ATOM 2168 C CA . GLU A 1 288 ? -4.554 17.302 -1.019 1.00 20.00 288 GLU A CA 1
ATOM 2169 C C . GLU A 1 288 ? -5.295 16.594 0.143 1.00 20.52 288 GLU A C 1
ATOM 2170 O O . GLU A 1 288 ? -5.006 15.459 0.476 1.00 20.98 288 GLU A O 1
ATOM 2176 N N . ILE A 1 289 ? -6.258 17.249 0.750 1.00 21.04 289 ILE A N 1
ATOM 2177 C CA . ILE A 1 289 ? -6.993 16.518 1.789 1.00 22.67 289 ILE A CA 1
ATOM 2178 C C . ILE A 1 289 ? -7.960 15.528 1.091 1.00 21.25 289 ILE A C 1
ATOM 2179 O O . ILE A 1 289 ? -8.159 15.585 -0.138 1.00 19.90 289 ILE A O 1
ATOM 2184 N N . GLN A 1 290 ? -8.554 14.655 1.899 1.00 20.01 290 GLN A N 1
ATOM 2185 C CA . GLN A 1 290 ? -9.471 13.619 1.419 1.00 21.89 290 GLN A CA 1
ATOM 2186 C C . GLN A 1 290 ? -10.648 13.490 2.352 1.00 22.24 290 GLN A C 1
ATOM 2187 O O . GLN A 1 290 ? -10.475 13.508 3.593 1.00 23.09 290 GLN A O 1
ATOM 2193 N N . PHE A 1 291 ? -11.838 13.385 1.775 1.00 19.94 291 PHE A N 1
ATOM 2194 C CA . PHE A 1 291 ? -13.047 13.118 2.576 1.00 20.07 291 PHE A CA 1
ATOM 2195 C C . PHE A 1 291 ? -13.351 11.678 2.172 1.00 21.80 291 PHE A C 1
ATOM 2196 O O . PHE A 1 291 ? -13.517 11.412 0.966 1.00 20.73 291 PHE A O 1
ATOM 2204 N N . VAL A 1 292 ? -13.395 10.773 3.162 1.00 21.16 292 VAL A N 1
ATOM 2205 C CA . VAL A 1 292 ? -13.530 9.341 2.890 1.00 22.19 292 VAL A CA 1
ATOM 2206 C C . VAL A 1 292 ? -14.574 8.656 3.761 1.00 22.87 292 VAL A C 1
ATOM 2207 O O . VAL A 1 292 ? -14.587 8.849 4.975 1.00 24.18 292 VAL A O 1
ATOM 2211 N N . GLY A 1 293 ? -15.446 7.859 3.134 1.00 18.64 293 GLY A N 1
ATOM 2212 C CA . GLY A 1 293 ? -16.469 7.174 3.909 1.00 17.91 293 GLY A CA 1
ATOM 2213 C C . GLY A 1 293 ? -16.003 5.846 4.444 1.00 17.75 293 GLY A C 1
ATOM 2214 O O . GLY A 1 293 ? -15.111 5.204 3.886 1.00 20.03 293 GLY A O 1
ATOM 2215 N N . SER A 1 294 ? -16.572 5.423 5.572 1.00 18.91 294 SER A N 1
ATOM 2216 C CA . SER A 1 294 ? -16.209 4.105 6.142 1.00 21.54 294 SER A CA 1
ATOM 2217 C C . SER A 1 294 ? -17.500 3.523 6.680 1.00 23.83 294 SER A C 1
ATOM 2218 O O . SER A 1 294 ? -18.202 4.161 7.467 1.00 22.27 294 SER A O 1
ATOM 2221 N N . LEU A 1 295 ? -17.789 2.296 6.250 1.00 24.34 295 LEU A N 1
ATOM 2222 C CA . LEU A 1 295 ? -19.035 1.623 6.655 1.00 24.37 295 LEU A CA 1
ATOM 2223 C C . LEU A 1 295 ? -18.720 0.222 7.231 1.00 24.02 295 LEU A C 1
ATOM 2224 O O . LEU A 1 295 ? -18.007 -0.569 6.584 1.00 23.23 295 LEU A O 1
ATOM 2229 N N . VAL A 1 296 ? -19.254 -0.056 8.425 1.00 22.19 296 VAL A N 1
ATOM 2230 C CA . VAL A 1 296 ? -19.042 -1.325 9.141 1.00 22.59 296 VAL A CA 1
ATOM 2231 C C . VAL A 1 296 ? -17.662 -1.906 8.832 1.00 23.00 296 VAL A C 1
ATOM 2232 O O . VAL A 1 296 ? -16.633 -1.245 9.058 1.00 21.08 296 VAL A O 1
ATOM 2236 N N . GLY A 1 297 ? -17.597 -3.127 8.309 1.00 20.87 297 GLY A N 1
ATOM 2237 C CA . GLY A 1 297 ? -16.276 -3.666 8.000 1.00 20.73 297 GLY A CA 1
ATOM 2238 C C . GLY A 1 297 ? -16.324 -4.987 7.254 1.00 21.99 297 GLY A C 1
ATOM 2239 O O . GLY A 1 297 ? -17.393 -5.636 7.212 1.00 21.58 297 GLY A O 1
ATOM 2240 N N . ASN A 1 298 ? -15.171 -5.425 6.750 1.00 20.81 298 ASN A N 1
ATOM 2241 C CA . ASN A 1 298 ? -15.137 -6.674 5.972 1.00 22.78 298 ASN A CA 1
ATOM 2242 C C . ASN A 1 298 ? -14.644 -7.834 6.816 1.00 20.36 298 ASN A C 1
ATOM 2243 O O . ASN A 1 298 ? -14.474 -7.718 8.045 1.00 19.58 298 ASN A O 1
ATOM 2248 N N . GLN A 1 299 ? -14.416 -8.993 6.198 1.00 20.28 299 GLN A N 1
ATOM 2249 C CA . GLN A 1 299 ? -13.953 -10.124 7.003 1.00 20.87 299 GLN A CA 1
ATOM 2250 C C . GLN A 1 299 ? -12.617 -9.909 7.694 1.00 22.36 299 GLN A C 1
ATOM 2251 O O . GLN A 1 299 ? -12.384 -10.410 8.789 1.00 20.12 299 GLN A O 1
ATOM 2257 N N . SER A 1 300 ? -11.722 -9.167 7.035 1.00 20.71 300 SER A N 1
ATOM 2258 C CA . SER A 1 300 ? -10.440 -8.900 7.590 1.00 23.06 300 SER A CA 1
ATOM 2259 C C . SER A 1 300 ? -10.604 -7.944 8.797 1.00 21.15 300 SER A C 1
ATOM 2260 O O . SER A 1 300 ? -9.901 -8.086 9.803 1.00 20.66 300 SER A O 1
ATOM 2263 N N . ASP A 1 301 ? -11.526 -6.997 8.694 1.00 20.99 301 ASP A N 1
ATOM 2264 C CA . ASP A 1 301 ? -11.757 -6.034 9.800 1.00 19.62 301 ASP A CA 1
ATOM 2265 C C . ASP A 1 301 ? -12.354 -6.815 10.984 1.00 22.33 301 ASP A C 1
ATOM 2266 O O . ASP A 1 301 ? -12.017 -6.610 12.166 1.00 22.32 301 ASP A O 1
ATOM 2271 N N . PHE A 1 302 ? -13.243 -7.749 10.662 1.00 20.69 302 PHE A N 1
ATOM 2272 C CA . PHE A 1 302 ? -13.845 -8.537 11.749 1.00 20.69 302 PHE A CA 1
ATOM 2273 C C . PHE A 1 302 ? -12.812 -9.346 12.454 1.00 19.65 302 PHE A C 1
ATOM 2274 O O . PHE A 1 302 ? -12.812 -9.413 13.694 1.00 21.18 302 PHE A O 1
ATOM 2282 N N . LEU A 1 303 ? -11.908 -9.996 11.706 1.00 21.12 303 LEU A N 1
ATOM 2283 C CA . LEU A 1 303 ? -10.859 -10.786 12.308 1.00 21.71 303 LEU A CA 1
ATOM 2284 C C . LEU A 1 303 ? -9.954 -9.921 13.171 1.00 22.82 303 LEU A C 1
ATOM 2285 O O . LEU A 1 303 ? -9.494 -10.350 14.246 1.00 23.00 303 LEU A O 1
ATOM 2290 N N . GLY A 1 304 ? -9.682 -8.703 12.703 1.00 21.45 304 GLY A N 1
ATOM 2291 C CA . GLY A 1 304 ? -8.800 -7.832 13.476 1.00 22.20 304 GLY A CA 1
ATOM 2292 C C . GLY A 1 304 ? -9.412 -7.387 14.799 1.00 21.98 304 GLY A C 1
ATOM 2293 O O . GLY A 1 304 ? -8.746 -7.451 15.825 1.00 24.27 304 GLY A O 1
ATOM 2294 N N . ILE A 1 305 ? -10.633 -6.886 14.789 1.00 22.03 305 ILE A N 1
ATOM 2295 C CA . ILE A 1 305 ? -11.222 -6.433 16.073 1.00 24.30 305 ILE A CA 1
ATOM 2296 C C . ILE A 1 305 ? -11.406 -7.623 17.040 1.00 25.92 305 ILE A C 1
ATOM 2297 O O . ILE A 1 305 ? -11.106 -7.514 18.259 1.00 23.70 305 ILE A O 1
ATOM 2310 N N . ARG A 1 307 ? -9.606 -10.384 17.170 1.00 26.63 307 ARG A N 1
ATOM 2311 C CA . ARG A 1 307 ? -8.298 -10.75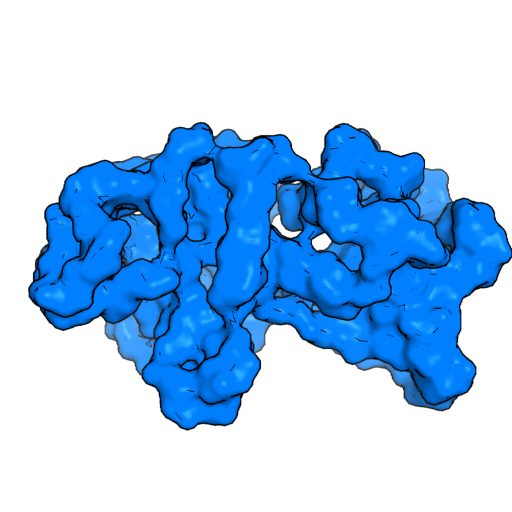0 17.684 1.00 26.39 307 ARG A CA 1
ATOM 2312 C C . ARG A 1 307 ? -7.813 -9.770 18.756 1.00 26.52 307 ARG A C 1
ATOM 2313 O O . ARG A 1 307 ? -7.269 -10.210 19.768 1.00 25.65 307 ARG A O 1
ATOM 2317 N N . LEU A 1 308 ? -8.034 -8.477 18.566 1.00 24.99 308 LEU A N 1
ATOM 2318 C CA . LEU A 1 308 ? -7.592 -7.483 19.551 1.00 26.58 308 LEU A CA 1
ATOM 2319 C C . LEU A 1 308 ? -8.331 -7.676 20.871 1.00 26.58 308 LEU A C 1
ATOM 2320 O O . LEU A 1 308 ? -7.721 -7.665 21.953 1.00 27.69 308 LEU A O 1
ATOM 2325 N N . ALA A 1 309 ? -9.646 -7.835 20.756 1.00 26.00 309 ALA A N 1
ATOM 2326 C CA . ALA A 1 309 ? -10.531 -7.999 21.928 1.00 25.62 309 ALA A CA 1
ATOM 2327 C C . ALA A 1 309 ? -10.239 -9.322 22.664 1.00 27.53 309 ALA A C 1
ATOM 2328 O O . ALA A 1 309 ? -10.169 -9.336 23.898 1.00 27.59 309 ALA A O 1
ATOM 2330 N N . GLU A 1 310 ? -10.032 -10.406 21.923 1.00 26.22 310 GLU A N 1
ATOM 2331 C CA . GLU A 1 310 ? -9.748 -11.696 22.529 1.00 28.15 310 GLU A CA 1
ATOM 2332 C C . GLU A 1 310 ? -8.367 -11.716 23.170 1.00 29.67 310 GLU A C 1
ATOM 2333 O O . GLU A 1 310 ? -8.072 -12.572 23.995 1.00 29.34 310 GLU A O 1
ATOM 2339 N N . ALA A 1 311 ? -7.497 -10.790 22.780 1.00 29.20 311 ALA A N 1
ATOM 2340 C CA . ALA A 1 311 ? -6.171 -10.734 23.389 1.00 30.50 311 ALA A CA 1
ATOM 2341 C C . ALA A 1 311 ? -6.149 -9.730 24.513 1.00 30.72 311 ALA A C 1
ATOM 2342 O O . ALA A 1 311 ? -5.096 -9.524 25.128 1.00 34.10 311 ALA A O 1
ATOM 2344 N N . GLY A 1 312 ? -7.273 -9.076 24.773 1.00 30.28 312 GLY A N 1
ATOM 2345 C CA . GLY A 1 312 ? -7.324 -8.077 25.845 1.00 31.21 312 GLY A CA 1
ATOM 2346 C C . GLY A 1 312 ? -6.683 -6.740 25.471 1.00 33.34 312 GLY A C 1
ATOM 2347 O O . GLY A 1 312 ? -6.510 -5.838 26.327 1.00 32.80 312 GLY A O 1
ATOM 2348 N N . LYS A 1 313 ? -6.360 -6.577 24.194 1.00 30.80 313 LYS A N 1
ATOM 2349 C CA . LYS A 1 313 ? -5.713 -5.353 23.750 1.00 30.40 313 LYS A CA 1
ATOM 2350 C C . LYS A 1 313 ? -6.644 -4.146 23.642 1.00 30.25 313 LYS A C 1
ATOM 2351 O O . LYS A 1 313 ? -6.159 -3.009 23.577 1.00 30.21 313 LYS A O 1
ATOM 2357 N N . VAL A 1 314 ? -7.959 -4.377 23.618 1.00 29.21 314 VAL A N 1
ATOM 2358 C CA . VAL A 1 314 ? -8.946 -3.300 23.683 1.00 28.60 314 VAL A CA 1
ATOM 2359 C C . VAL A 1 314 ? -9.965 -3.879 24.670 1.00 31.54 314 VAL A C 1
ATOM 2360 O O . VAL A 1 314 ? -10.081 -5.110 24.779 1.00 32.39 314 VAL A O 1
ATOM 2364 N N . LYS A 1 315 ? -10.703 -3.020 25.373 1.00 30.70 315 LYS A N 1
ATOM 2365 C CA . LYS A 1 315 ? -11.665 -3.519 26.361 1.00 33.44 315 LYS A CA 1
ATOM 2366 C C . LYS A 1 315 ? -13.069 -3.442 25.849 1.00 32.04 315 LYS A C 1
ATOM 2367 O O . LYS A 1 315 ? -13.384 -2.575 25.042 1.00 33.53 315 LYS A O 1
ATOM 2373 N N . PRO A 1 316 ? -13.949 -4.339 26.333 1.00 32.37 316 PRO A N 1
ATOM 2374 C CA . PRO A 1 316 ? -15.361 -4.381 25.916 1.00 31.41 316 PRO A CA 1
ATOM 2375 C C . PRO A 1 316 ? -16.056 -3.074 26.298 1.00 32.64 316 PRO A C 1
ATOM 2376 O O . PRO A 1 316 ? -15.577 -2.357 27.192 1.00 31.56 316 PRO A O 1
ATOM 2388 N N . ILE A 1 318 ? -19.029 -0.537 27.844 1.00 35.97 318 ILE A N 1
ATOM 2389 C CA . ILE A 1 318 ? -19.784 -0.567 29.099 1.00 36.73 318 ILE A CA 1
ATOM 2390 C C . ILE A 1 318 ? -21.183 -1.012 28.674 1.00 36.29 318 ILE A C 1
ATOM 2391 O O . ILE A 1 318 ? -21.789 -0.393 27.778 1.00 35.09 318 ILE A O 1
ATOM 2396 N N . THR A 1 319 ? -21.690 -2.083 29.288 1.00 35.56 319 THR A N 1
ATOM 2397 C CA . THR A 1 319 ? -23.005 -2.579 28.930 1.00 36.29 319 THR A CA 1
ATOM 2398 C C . THR A 1 319 ? -24.032 -2.695 30.058 1.00 36.81 319 THR A C 1
ATOM 2399 O O . THR A 1 319 ? -23.700 -2.715 31.244 1.00 35.11 319 THR A O 1
ATOM 2403 N N . LYS A 1 320 ? -25.290 -2.747 29.639 1.00 36.76 320 LYS A N 1
ATOM 2404 C CA . LYS A 1 320 ? -26.415 -2.890 30.545 1.00 37.52 320 LYS A CA 1
ATOM 2405 C C . LYS A 1 320 ? -27.255 -3.985 29.917 1.00 36.16 320 LYS A C 1
ATOM 2406 O O . LYS A 1 320 ? -27.711 -3.835 28.781 1.00 35.55 320 LYS A O 1
ATOM 2412 N N . THR A 1 321 ? -27.456 -5.078 30.639 1.00 35.21 321 THR A N 1
ATOM 2413 C CA . THR A 1 321 ? -28.249 -6.182 30.131 1.00 35.10 321 THR A CA 1
ATOM 2414 C C . THR A 1 321 ? -29.727 -6.011 30.424 1.00 36.18 321 THR A C 1
ATOM 2415 O O . THR A 1 321 ? -30.107 -5.437 31.461 1.00 33.29 321 THR A O 1
ATOM 2427 N N . LYS A 1 323 ? -33.989 -7.722 29.046 1.00 35.85 323 LYS A N 1
ATOM 2428 C CA . LYS A 1 323 ? -34.714 -8.844 28.498 1.00 36.19 323 LYS A CA 1
ATOM 2429 C C . LYS A 1 323 ? -35.120 -8.635 27.058 1.00 35.02 323 LYS A C 1
ATOM 2430 O O . LYS A 1 323 ? -35.256 -7.501 26.616 1.00 33.98 323 LYS A O 1
ATOM 2436 N N . LEU A 1 324 ? -35.301 -9.732 26.320 1.00 34.94 324 LEU A N 1
ATOM 2437 C CA . LEU A 1 324 ? -35.735 -9.643 24.922 1.00 36.38 324 LEU A CA 1
ATOM 2438 C C . LEU A 1 324 ? -37.064 -8.871 24.805 1.00 38.10 324 LEU A C 1
ATOM 2439 O O . LEU A 1 324 ? -37.326 -8.214 23.803 1.00 37.88 324 LEU A O 1
ATOM 2444 N N . GLU A 1 325 ? -37.918 -8.979 25.825 1.00 39.46 325 GLU A N 1
ATOM 2445 C CA . GLU A 1 325 ? -39.207 -8.300 25.806 1.00 40.68 325 GLU A CA 1
ATOM 2446 C C . GLU A 1 325 ? -39.086 -6.787 25.949 1.00 40.66 325 GLU A C 1
ATOM 2447 O O . GLU A 1 325 ? -40.024 -6.056 25.626 1.00 41.15 325 GLU A O 1
ATOM 2453 N N . GLU A 1 326 ? -37.947 -6.308 26.445 1.00 38.96 326 GLU A N 1
ATOM 2454 C CA . GLU A 1 326 ? -37.734 -4.871 26.620 1.00 38.51 326 GLU A CA 1
ATOM 2455 C C . GLU A 1 326 ? -37.079 -4.212 25.401 1.00 37.36 326 GLU A C 1
ATOM 2456 O 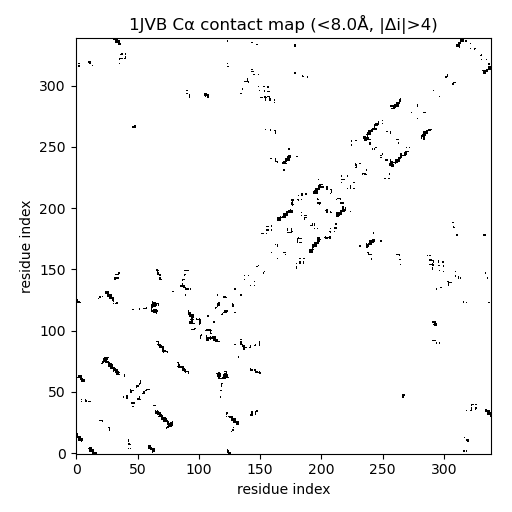O . GLU A 1 326 ? -36.609 -3.078 25.458 1.00 36.64 326 GLU A O 1
ATOM 2462 N N . ALA A 1 327 ? -37.071 -4.927 24.286 1.00 35.33 327 ALA A N 1
ATOM 2463 C CA . ALA A 1 327 ? -36.461 -4.388 23.081 1.00 35.78 327 ALA A CA 1
ATOM 2464 C C . ALA A 1 327 ? -36.982 -2.979 22.716 1.00 34.49 327 ALA A C 1
ATOM 2465 O O . ALA A 1 327 ? -36.182 -2.066 22.464 1.00 33.29 327 ALA A O 1
ATOM 2467 N N . ASN A 1 328 ? -38.306 -2.807 22.692 1.00 34.31 328 ASN A N 1
ATOM 2468 C CA . ASN A 1 328 ? -38.878 -1.504 22.336 1.00 36.29 328 ASN A CA 1
ATOM 2469 C C . ASN A 1 328 ? -38.404 -0.465 23.318 1.00 36.40 328 ASN A C 1
ATOM 2470 O O . ASN A 1 328 ? -38.082 0.646 22.945 1.00 37.19 328 ASN A O 1
ATOM 2475 N N . GLU A 1 329 ? -38.355 -0.832 24.590 1.00 37.09 329 GLU A N 1
ATOM 2476 C CA . GLU A 1 329 ? -37.916 0.112 25.593 1.00 35.92 329 GLU A CA 1
ATOM 2477 C C . GLU A 1 329 ? -36.468 0.509 25.385 1.00 34.36 329 GLU A C 1
ATOM 2478 O O . GLU A 1 329 ? -36.095 1.668 25.542 1.00 32.95 329 GLU A O 1
ATOM 2484 N N . ALA A 1 330 ? -35.626 -0.473 25.051 1.00 32.16 330 ALA A N 1
ATOM 2485 C CA . ALA A 1 330 ? -34.227 -0.183 24.822 1.00 30.47 330 ALA A CA 1
ATOM 2486 C C . ALA A 1 330 ? -34.098 0.828 23.690 1.00 29.52 330 ALA A C 1
ATOM 2487 O O . ALA A 1 330 ? -33.274 1.750 23.734 1.00 29.60 330 ALA A O 1
ATOM 2489 N N . ILE A 1 331 ? -34.867 0.623 22.631 1.00 29.99 331 ILE A N 1
ATOM 2490 C CA . ILE A 1 331 ? -34.761 1.528 21.486 1.00 32.69 331 ILE A CA 1
ATOM 2491 C C . ILE A 1 331 ? -35.284 2.911 21.862 1.00 34.58 331 ILE A C 1
ATOM 2492 O O . ILE A 1 331 ? -34.687 3.935 21.498 1.00 35.05 331 ILE A O 1
ATOM 2497 N N . ASP A 1 332 ? -36.366 2.929 22.652 1.00 37.34 332 ASP A N 1
ATOM 2498 C CA . ASP A 1 332 ? -36.928 4.197 23.163 1.00 38.55 332 ASP A CA 1
ATOM 2499 C C . ASP A 1 332 ? -35.824 4.971 23.896 1.00 38.32 332 ASP A C 1
ATOM 2500 O O . ASP A 1 332 ? -35.664 6.177 23.714 1.00 39.27 332 ASP A O 1
ATOM 2505 N N . ASN A 1 333 ? -35.058 4.278 24.726 1.00 39.28 333 ASN A N 1
ATOM 2506 C CA . ASN A 1 333 ? -33.982 4.909 25.475 1.00 40.25 333 ASN A CA 1
ATOM 2507 C C . ASN A 1 333 ? -32.969 5.599 24.580 1.00 41.45 333 ASN A C 1
ATOM 2508 O O . ASN A 1 333 ? -32.467 6.666 24.902 1.00 40.74 333 ASN A O 1
ATOM 2513 N N . LEU A 1 334 ? -32.628 4.959 23.472 1.00 41.33 334 LEU A N 1
ATOM 2514 C CA . LEU A 1 334 ? -31.699 5.546 22.535 1.00 42.32 334 LEU A CA 1
ATOM 2515 C C . LEU A 1 334 ? -32.371 6.752 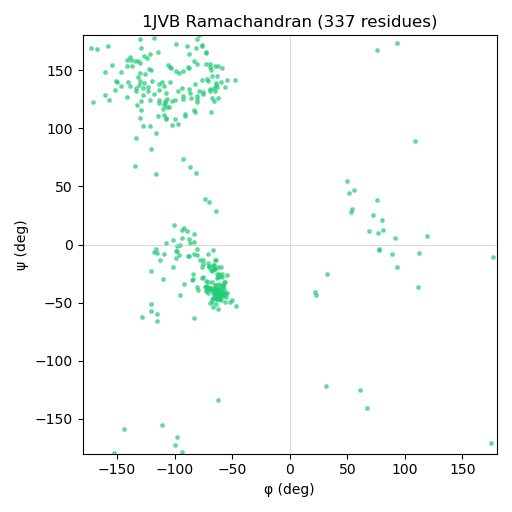21.833 1.00 44.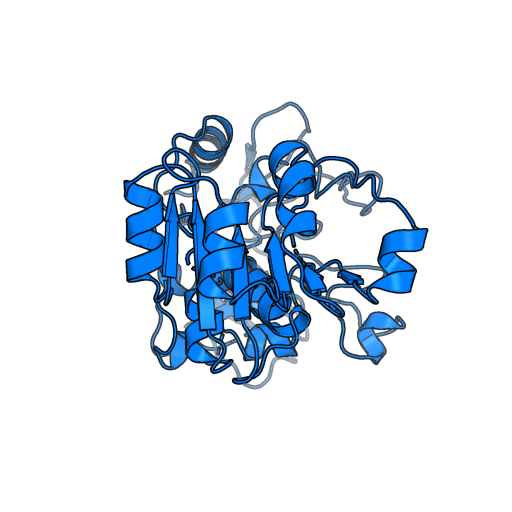45 334 LEU A C 1
ATOM 2516 O O . LEU A 1 334 ? -31.720 7.766 21.565 1.00 45.07 334 LEU A O 1
ATOM 2521 N N . GLU A 1 335 ? -33.658 6.644 21.532 1.00 46.23 335 GLU A N 1
ATOM 2522 C CA . GLU A 1 335 ? -34.350 7.754 20.894 1.00 50.37 335 GLU A CA 1
ATOM 2523 C C . GLU A 1 335 ? -34.323 8.971 21.807 1.00 52.17 335 GLU A C 1
ATOM 2524 O O . GLU A 1 335 ? -33.991 10.067 21.367 1.00 53.50 335 GLU A O 1
ATOM 2530 N N . ASN A 1 336 ? -34.651 8.764 23.079 1.00 53.93 336 ASN A N 1
ATOM 2531 C CA . ASN A 1 336 ? -34.701 9.844 24.063 1.00 55.63 336 ASN A CA 1
ATOM 2532 C C . ASN A 1 336 ? -33.348 10.194 24.666 1.00 57.14 336 ASN A C 1
ATOM 2533 O O . ASN A 1 336 ? -33.281 10.970 25.616 1.00 57.49 336 ASN A O 1
ATOM 2538 N N . PHE A 1 337 ? -32.275 9.628 24.119 1.00 58.30 337 PHE A N 1
ATOM 2539 C CA . PHE A 1 337 ? -30.923 9.872 24.631 1.00 59.02 337 PHE A CA 1
ATOM 2540 C C . PHE A 1 337 ? -30.756 9.618 26.133 1.00 59.04 337 PHE A C 1
ATOM 2541 O O . PHE A 1 337 ? -29.895 10.212 26.781 1.00 58.61 337 PHE A O 1
ATOM 2549 N N . LYS A 1 338 ? -31.570 8.707 26.664 1.00 59.30 338 LYS A N 1
ATOM 2550 C CA . LYS A 1 338 ? -31.526 8.331 28.077 1.00 59.68 338 LYS A CA 1
ATOM 2551 C C . LYS A 1 338 ? -30.721 7.041 28.312 1.00 59.45 338 LYS A C 1
ATOM 2552 O O . LYS A 1 338 ? -30.576 6.601 29.454 1.00 60.45 338 LYS A O 1
ATOM 2558 N N . ALA A 1 339 ? -30.207 6.421 27.251 1.00 58.40 339 ALA A N 1
ATOM 2559 C CA . ALA A 1 339 ? -29.442 5.184 27.420 1.00 57.15 339 ALA A CA 1
ATOM 2560 C C . ALA A 1 339 ? -28.036 5.420 27.977 1.00 56.45 339 ALA A C 1
ATOM 2561 O O . ALA A 1 339 ? -27.282 6.273 27.492 1.00 56.95 339 ALA A O 1
ATOM 2563 N N . ILE A 1 340 ? -27.699 4.683 29.024 1.00 53.84 340 ILE A N 1
ATOM 2564 C CA . ILE A 1 340 ? -26.374 4.789 29.595 1.00 51.89 340 ILE A CA 1
ATOM 2565 C C . ILE A 1 340 ? -25.691 3.469 29.226 1.00 49.82 340 ILE A C 1
ATOM 2566 O O . ILE A 1 340 ? -26.163 2.387 29.603 1.00 50.48 340 ILE A O 1
ATOM 2567 N N . GLY A 1 341 ? -24.593 3.533 28.483 1.00 46.59 341 GLY A N 1
ATOM 2568 C CA . GLY A 1 341 ? -23.930 2.283 28.135 1.00 41.31 341 GLY A CA 1
ATOM 2569 C C . GLY A 1 341 ? -24.663 1.528 27.040 1.00 37.22 341 GLY A C 1
ATOM 2570 O O . GLY A 1 341 ? -25.809 1.825 26.711 1.00 36.31 341 GLY A O 1
ATOM 2571 N N . ARG A 1 342 ? -24.003 0.521 26.488 1.00 34.89 342 ARG A N 1
ATOM 2572 C CA . ARG A 1 342 ? -24.597 -0.258 25.404 1.00 32.78 342 ARG A CA 1
ATOM 2573 C C . ARG A 1 342 ? -25.565 -1.304 25.960 1.00 30.66 342 ARG A C 1
ATOM 2574 O O . ARG A 1 342 ? -25.164 -2.165 26.758 1.00 31.38 342 ARG A O 1
ATOM 2582 N N . GLN A 1 343 ? -26.807 -1.236 25.517 1.00 27.63 343 GLN A N 1
ATOM 2583 C CA . GLN A 1 343 ? -27.832 -2.162 25.953 1.00 27.45 343 GLN A CA 1
ATOM 2584 C C . GLN A 1 343 ? -27.731 -3.511 25.235 1.00 28.12 343 GLN A C 1
ATOM 2585 O O . GLN A 1 343 ? -27.630 -3.580 24.004 1.00 26.38 343 GLN A O 1
ATOM 2591 N N . VAL A 1 344 ? -27.779 -4.595 26.000 1.00 28.16 344 VAL A N 1
ATOM 2592 C CA . VAL A 1 344 ? -27.687 -5.916 25.396 1.00 27.92 344 VAL A CA 1
ATOM 2593 C C . VAL A 1 344 ? -28.820 -6.782 25.888 1.00 27.90 344 VAL A C 1
ATOM 2594 O O . VAL A 1 344 ? -28.994 -6.944 27.120 1.00 29.42 344 VAL A O 1
ATOM 2598 N N . LEU A 1 345 ? -29.604 -7.304 24.950 1.00 26.87 345 LEU A N 1
ATOM 2599 C CA . LEU A 1 345 ? -30.725 -8.174 25.282 1.00 29.78 345 LEU A CA 1
ATOM 2600 C C . LEU A 1 345 ? -30.247 -9.610 25.498 1.00 32.73 345 LEU A C 1
ATOM 2601 O O . LEU A 1 345 ? -29.391 -10.129 24.741 1.00 29.98 345 LEU A O 1
ATOM 2606 N N . ILE A 1 346 ? -30.801 -10.254 26.527 1.00 34.47 346 ILE A N 1
ATOM 2607 C CA . ILE A 1 346 ? -30.471 -11.640 26.806 1.00 38.89 346 ILE A CA 1
ATOM 2608 C C . ILE A 1 346 ? -31.768 -12.473 26.760 1.00 41.36 346 ILE A C 1
ATOM 2609 O O . ILE A 1 346 ? -32.563 -12.424 27.702 1.00 40.38 346 ILE A O 1
ATOM 2614 N N . PRO A 1 347 ? -32.008 -13.219 25.650 1.00 42.28 347 PRO A N 1
ATOM 2615 C CA . PRO A 1 347 ? -33.211 -14.063 25.459 1.00 43.57 347 PRO A CA 1
ATOM 2616 C C . PRO A 1 347 ? -33.396 -15.173 26.522 1.00 45.21 347 PRO A C 1
ATOM 2617 O O . PRO A 1 347 ? -34.546 -15.695 26.665 1.00 46.31 347 PRO A O 1
#

InterPro domains:
  IPR002328 Alcohol dehydrogenase, zinc-type, conserved site [PS00059] (67-81)
  IPR011032 GroES-like superfamily [SSF50129] (1-178)
  IPR013149 Alcohol dehydrogenase-like, C-terminal [PF00107] (182-309)
  IPR013154 Alcohol dehydrogenase-like, N-terminal [PF08240] (27-136)
  IPR020843 Enoylreductase domain [SM00829] (10-345)
  IPR036291 NAD(P)-binding domain superfamily [SSF51735] (144-315)

Organism: Saccharolobus solfataricus (strain ATCC 35092 / DSM 1617 / JCM 11322 / P2) (NCBI:txid273057)

Radius of gyration: 20.26 Å; Cα contacts (8 Å, |Δi|>4): 836; chains: 1; bounding box: 50×58×40 Å

Sequence (339 aa):
RAVRLVEIGKPLSLQEIGVPKPKGPQVLIKVEAAGVCHSDVHRQGRFGNLRIVEDLGVKLPVTLGHEIAGKIEEVGDEVVGYSKGDLVAVNPWQGEGNCYYCRIGEEHLCDSPRWLGINFDGAYAEYVIVPHYKYYKLRRLNAVEAAPLTCSGITTYRAVRKASLDPTKTLLVVGAGGGLGTAVQIAKAVSGATIIGVDVREEAVEAAKRAGADYVINASMQDPLAEIRRITESKGVDAVIDLNNSEKTLSVYPKALAKQGKYVVGLFGADLHYHAPLITLSEIQFVGSLVGNQSDFLGIRLAEAGKVKPITKTKLEEANEAIDNLENFKAIGRQVLIP

Nearest PDB structures (foldseek):
  1jvb-assembly1_A  TM=1.003E+00  e=2.090E-73  Saccharolobus solfataricus
  6n7l-assembly2_H  TM=8.963E-01  e=2.854E-30  Elizabethkingia anophelis NUHP1
  5vm2-assembly1_A  TM=8.841E-01  e=2.151E-25  Escherichia coli
  4ilk-assembly1_A  TM=8.614E-01  e=1.313E-24  Escherichia coli CFT073
  4a2c-assembly1_B  TM=8.395E-01  e=1.095E-23  Escherichia coli K-12